Protein AF-A0A9X2GC10-F1 (afdb_monomer_lite)

Foldseek 3Di:
DQALLLLLVLLLLLLLVLLLLLVQLLVLDDPVGNPLSVVLNVLSVVSNVRSVVLNVVRVVVDFLDDPVNVVVSVVLSCVLSVLLCVLVVVLVVVLVVLLVPDDPVCSLVSQVPDPCSLCSLLVSQLVVLVVLVVSCVSRVPVLSPVLSVQSNVLSVVLVVVLVVCCVVCPDPDRDHSSSRSSSSNSSSSSVSSSVSSVVSNVSSD

Structure (mmCIF, N/CA/C/O backbone):
data_AF-A0A9X2GC10-F1
#
_entry.id   AF-A0A9X2GC10-F1
#
loop_
_atom_site.group_PDB
_atom_site.id
_atom_site.type_symbol
_atom_site.label_atom_id
_atom_site.label_alt_id
_atom_site.label_comp_id
_atom_site.label_asym_id
_atom_site.label_entity_id
_atom_site.label_seq_id
_atom_site.pdbx_PDB_ins_code
_atom_site.Cartn_x
_atom_site.Cartn_y
_atom_site.Cartn_z
_atom_site.occupancy
_atom_site.B_iso_or_equiv
_atom_site.auth_seq_id
_atom_site.auth_comp_id
_atom_site.auth_asym_id
_atom_site.auth_atom_id
_atom_site.pdbx_PDB_model_num
ATOM 1 N N . MET A 1 1 ? -21.048 -2.995 16.794 1.00 53.22 1 MET A N 1
ATOM 2 C CA . MET A 1 1 ? -20.671 -1.772 17.535 1.00 53.22 1 MET A CA 1
ATOM 3 C C . MET A 1 1 ? -19.342 -1.378 16.949 1.00 53.22 1 MET A C 1
ATOM 5 O O . MET A 1 1 ? -18.476 -2.235 16.884 1.00 53.22 1 MET A O 1
ATOM 9 N N . GLU A 1 2 ? -19.225 -0.162 16.438 1.00 65.44 2 GLU A N 1
ATOM 10 C CA . GLU A 1 2 ? -18.001 0.305 15.787 1.00 65.44 2 GLU A CA 1
ATOM 11 C C . GLU A 1 2 ? -17.014 0.711 16.896 1.00 65.44 2 GLU A C 1
ATOM 13 O O . GLU A 1 2 ? -17.281 1.657 17.640 1.00 65.44 2 GLU A O 1
ATOM 18 N N . HIS A 1 3 ? -15.938 -0.059 17.097 1.00 82.75 3 HIS A N 1
ATOM 19 C CA . HIS A 1 3 ? -14.959 0.219 18.152 1.00 82.75 3 HIS A CA 1
ATOM 20 C C . HIS A 1 3 ? -13.803 1.065 17.608 1.00 82.75 3 HIS A C 1
ATOM 22 O O . HIS A 1 3 ? -13.231 0.767 16.558 1.00 82.75 3 HIS A O 1
ATOM 28 N N . ALA A 1 4 ? -13.389 2.092 18.356 1.00 85.81 4 ALA A N 1
ATOM 29 C CA . ALA A 1 4 ? -12.252 2.942 17.988 1.00 85.81 4 ALA A CA 1
ATOM 30 C C . ALA A 1 4 ? -10.952 2.133 17.786 1.00 85.81 4 ALA A C 1
ATOM 32 O O . ALA A 1 4 ? -10.150 2.435 16.899 1.00 85.81 4 ALA A O 1
ATOM 33 N N . SER A 1 5 ? -10.766 1.046 18.544 1.00 87.12 5 SER A N 1
ATOM 34 C CA . SER A 1 5 ? -9.648 0.116 18.358 1.00 87.12 5 SER A CA 1
ATOM 35 C C . SER A 1 5 ? -9.632 -0.528 16.970 1.00 87.12 5 SER A C 1
ATOM 37 O O . SER A 1 5 ? -8.559 -0.736 16.410 1.00 87.12 5 SER A O 1
ATOM 39 N N . ASP A 1 6 ? -10.796 -0.821 16.391 1.00 89.38 6 ASP A N 1
ATOM 40 C CA . ASP A 1 6 ? -10.911 -1.538 15.119 1.00 89.38 6 ASP A CA 1
ATOM 41 C C . ASP A 1 6 ? -10.549 -0.614 13.951 1.00 89.38 6 ASP A C 1
ATOM 43 O O . ASP A 1 6 ? -9.787 -0.992 13.059 1.00 89.38 6 ASP A O 1
ATOM 47 N N . HIS A 1 7 ? -10.948 0.657 14.034 1.00 90.06 7 HIS A N 1
ATOM 48 C CA . HIS A 1 7 ? -10.472 1.727 13.152 1.00 90.06 7 HIS A CA 1
ATOM 49 C C . HIS A 1 7 ? -8.956 1.925 13.231 1.00 90.06 7 HIS A C 1
ATOM 51 O O . HIS A 1 7 ? -8.266 2.025 12.212 1.00 90.06 7 HIS A O 1
ATOM 57 N N . ALA A 1 8 ? -8.403 1.932 14.441 1.00 91.12 8 ALA A N 1
ATOM 58 C CA . ALA A 1 8 ? -6.970 2.071 14.647 1.00 91.12 8 ALA A CA 1
ATOM 59 C C . ALA A 1 8 ? -6.176 0.858 14.113 1.00 91.12 8 ALA A C 1
ATOM 61 O O . ALA A 1 8 ? -5.113 1.018 13.498 1.00 91.12 8 ALA A O 1
ATOM 62 N N . LEU A 1 9 ? -6.702 -0.361 14.268 1.00 90.25 9 LEU A N 1
ATOM 63 C CA . LEU A 1 9 ? -6.129 -1.586 13.700 1.00 90.25 9 LEU A CA 1
ATOM 64 C C . LEU A 1 9 ? -6.221 -1.602 12.169 1.00 90.25 9 LEU A C 1
ATOM 66 O O . LEU A 1 9 ? -5.241 -1.938 11.499 1.00 90.25 9 LEU A O 1
ATOM 70 N N . ALA A 1 10 ? -7.342 -1.154 11.604 1.00 90.50 10 ALA A N 1
ATOM 71 C CA . ALA A 1 10 ? -7.517 -0.957 10.168 1.00 90.50 10 ALA A CA 1
ATOM 72 C C . ALA A 1 10 ? -6.482 0.029 9.599 1.00 90.50 10 ALA A C 1
ATOM 74 O O . ALA A 1 10 ? -5.806 -0.272 8.608 1.00 90.50 10 ALA A O 1
ATOM 75 N N . ALA A 1 11 ? -6.297 1.178 10.256 1.00 92.81 11 ALA A N 1
ATOM 76 C CA . ALA A 1 11 ? -5.283 2.164 9.890 1.00 92.81 11 ALA A CA 1
ATOM 77 C C . ALA A 1 11 ? -3.859 1.592 9.987 1.00 92.81 11 ALA A C 1
ATOM 79 O O . ALA A 1 11 ? -3.025 1.836 9.110 1.00 92.81 11 ALA A O 1
ATOM 80 N N . THR A 1 12 ? -3.596 0.768 11.007 1.00 92.75 12 THR A N 1
ATOM 81 C CA . THR A 1 12 ? -2.318 0.062 11.177 1.00 92.75 12 THR A CA 1
ATOM 82 C C . THR A 1 12 ? -2.037 -0.865 9.998 1.00 92.75 12 THR A C 1
ATOM 84 O O . THR A 1 12 ? -0.969 -0.790 9.385 1.00 92.75 12 THR A O 1
ATOM 87 N N . ALA A 1 13 ? -3.007 -1.709 9.637 1.00 90.62 13 ALA A N 1
ATOM 88 C CA . ALA A 1 13 ? -2.891 -2.638 8.519 1.00 90.62 13 ALA A CA 1
ATOM 89 C C . ALA A 1 13 ? -2.676 -1.903 7.185 1.00 90.62 13 ALA A C 1
ATOM 91 O O . ALA A 1 13 ? -1.782 -2.267 6.414 1.00 90.62 13 ALA A O 1
ATOM 92 N N . ALA A 1 14 ? -3.427 -0.823 6.938 1.00 92.44 14 ALA A N 1
ATOM 93 C CA . ALA A 1 14 ? -3.252 0.025 5.760 1.00 92.44 14 ALA A CA 1
ATOM 94 C C . ALA A 1 14 ? -1.849 0.660 5.709 1.00 92.44 14 ALA A C 1
ATOM 96 O O . ALA A 1 14 ? -1.204 0.644 4.658 1.00 92.44 14 ALA A O 1
ATOM 97 N N . GLY A 1 15 ? -1.334 1.147 6.844 1.00 93.00 15 GLY A N 1
ATOM 98 C CA . GLY A 1 15 ? 0.026 1.677 6.962 1.00 93.00 15 GLY A CA 1
ATOM 99 C C . GLY A 1 15 ? 1.107 0.631 6.662 1.00 93.00 15 GLY A C 1
ATOM 100 O O . GLY A 1 15 ? 2.043 0.905 5.910 1.00 93.00 15 GLY A O 1
ATOM 101 N N . LEU A 1 16 ? 0.962 -0.600 7.164 1.00 92.06 16 LEU A N 1
ATOM 102 C CA . LEU A 1 16 ? 1.896 -1.698 6.875 1.00 92.06 16 LEU A CA 1
ATOM 103 C C . LEU A 1 16 ? 1.895 -2.084 5.389 1.00 92.06 16 LEU A C 1
ATOM 105 O O . LEU A 1 16 ? 2.961 -2.258 4.789 1.00 92.06 16 LEU A O 1
ATOM 109 N N . LEU A 1 17 ? 0.713 -2.166 4.772 1.00 90.62 17 LEU A N 1
ATOM 110 C CA . LEU A 1 17 ? 0.575 -2.405 3.333 1.00 90.62 17 LEU A CA 1
ATOM 111 C C . LEU A 1 17 ? 1.203 -1.267 2.517 1.00 90.62 17 LEU A C 1
ATOM 113 O O . LEU A 1 17 ? 1.947 -1.525 1.567 1.00 90.62 17 LEU A O 1
ATOM 117 N N . ALA A 1 18 ? 0.966 -0.012 2.906 1.00 92.44 18 ALA A N 1
ATOM 118 C CA . ALA A 1 18 ? 1.568 1.149 2.259 1.00 92.44 18 ALA A CA 1
ATOM 119 C C . ALA A 1 18 ? 3.099 1.105 2.340 1.00 92.44 18 ALA A C 1
ATOM 121 O O . ALA A 1 18 ? 3.784 1.314 1.337 1.00 92.44 18 ALA A O 1
ATOM 122 N N . ALA A 1 19 ? 3.649 0.775 3.512 1.00 91.75 19 ALA A N 1
ATOM 123 C CA . ALA A 1 19 ? 5.087 0.661 3.719 1.00 91.75 19 ALA A CA 1
ATOM 124 C C . ALA A 1 19 ? 5.694 -0.436 2.833 1.00 91.75 19 ALA A C 1
ATOM 126 O O . ALA A 1 19 ? 6.771 -0.243 2.263 1.00 91.75 19 ALA A O 1
ATOM 127 N N . ALA A 1 20 ? 4.993 -1.560 2.646 1.00 89.06 20 ALA A N 1
ATOM 128 C CA . ALA A 1 20 ? 5.418 -2.614 1.730 1.00 89.06 20 ALA A CA 1
ATOM 129 C C . ALA A 1 20 ? 5.469 -2.125 0.270 1.00 89.06 20 ALA A C 1
ATOM 131 O O . ALA A 1 20 ? 6.460 -2.373 -0.426 1.00 89.06 20 ALA A O 1
ATOM 132 N N . TRP A 1 21 ? 4.456 -1.379 -0.180 1.00 88.75 21 TRP A N 1
ATOM 133 C CA . TRP A 1 21 ? 4.404 -0.804 -1.529 1.00 88.75 21 TRP A CA 1
ATOM 134 C C . TRP A 1 21 ? 5.467 0.264 -1.770 1.00 88.75 21 TRP A C 1
ATOM 136 O O . TRP A 1 21 ? 6.165 0.229 -2.790 1.00 88.75 21 TRP A O 1
ATOM 146 N N . PHE A 1 22 ? 5.664 1.179 -0.823 1.00 90.00 22 PHE A N 1
ATOM 147 C CA . PHE A 1 22 ? 6.726 2.172 -0.916 1.00 90.00 22 PHE A CA 1
ATOM 148 C C . PHE A 1 22 ? 8.108 1.526 -0.843 1.00 90.00 22 PHE A C 1
ATOM 150 O O . PHE A 1 22 ? 8.952 1.809 -1.690 1.00 90.00 22 PHE A O 1
ATOM 157 N N . GLY A 1 23 ? 8.333 0.583 0.075 1.00 86.75 23 GLY A N 1
ATOM 158 C CA . GLY A 1 23 ? 9.589 -0.162 0.175 1.00 86.75 23 GLY A CA 1
ATOM 159 C C . GLY A 1 23 ? 9.914 -0.945 -1.100 1.00 86.75 23 GLY A C 1
ATOM 160 O O . GLY A 1 23 ? 11.067 -0.983 -1.541 1.00 86.75 23 GLY A O 1
ATOM 161 N N . TRP A 1 24 ? 8.899 -1.516 -1.750 1.00 83.75 24 TRP A N 1
ATOM 162 C CA . TRP A 1 24 ? 9.046 -2.101 -3.078 1.00 83.75 24 TRP A CA 1
ATOM 163 C C . TRP A 1 24 ? 9.408 -1.043 -4.131 1.00 83.75 24 TRP A C 1
ATOM 165 O O . TRP A 1 24 ? 10.357 -1.235 -4.894 1.00 83.75 24 TRP A O 1
ATOM 175 N N . THR A 1 25 ? 8.724 0.099 -4.138 1.00 84.38 25 THR A N 1
ATOM 176 C CA . THR A 1 25 ? 8.956 1.208 -5.077 1.00 84.38 25 THR A CA 1
ATOM 177 C C . THR A 1 25 ? 10.363 1.795 -4.956 1.00 84.38 25 THR A C 1
ATOM 179 O O . THR A 1 25 ? 11.004 2.062 -5.975 1.00 84.38 25 THR A O 1
ATOM 182 N N . VAL A 1 26 ? 10.893 1.939 -3.734 1.00 83.62 26 VAL A N 1
ATOM 183 C CA . VAL A 1 26 ? 12.270 2.402 -3.477 1.00 83.62 26 VAL A CA 1
ATOM 184 C C . VAL A 1 26 ? 13.277 1.528 -4.223 1.00 83.62 26 VAL A C 1
ATOM 186 O O . VAL A 1 26 ? 14.166 2.053 -4.889 1.00 83.62 26 VAL A O 1
ATOM 189 N N . ARG A 1 27 ? 13.112 0.197 -4.184 1.00 76.62 27 ARG A N 1
ATOM 190 C CA . ARG A 1 27 ? 14.019 -0.754 -4.858 1.00 76.62 27 ARG A CA 1
ATOM 191 C C . ARG A 1 27 ? 14.005 -0.647 -6.384 1.00 76.62 27 ARG A C 1
ATOM 193 O O . ARG A 1 27 ? 14.957 -1.081 -7.025 1.00 76.62 27 ARG A O 1
ATOM 200 N N . HIS A 1 28 ? 12.939 -0.094 -6.955 1.00 73.75 28 HIS A N 1
ATOM 201 C CA . HIS A 1 28 ? 12.759 0.057 -8.402 1.00 73.75 28 HIS A CA 1
ATOM 202 C C . HIS A 1 28 ? 12.950 1.508 -8.871 1.00 73.75 28 HIS A C 1
ATOM 204 O O . HIS A 1 28 ? 12.818 1.795 -10.059 1.00 73.75 28 HIS A O 1
ATOM 210 N N . SER A 1 29 ? 13.290 2.418 -7.954 1.00 72.56 29 SER A N 1
ATOM 211 C CA . SER A 1 29 ? 13.532 3.832 -8.235 1.00 72.56 29 SER A CA 1
ATOM 212 C C . SER A 1 29 ? 15.014 4.109 -8.494 1.00 72.56 29 SER A C 1
ATOM 214 O O . SER A 1 29 ? 15.898 3.454 -7.946 1.00 72.56 29 SER A O 1
ATOM 216 N N . GLY A 1 30 ? 15.307 5.097 -9.345 1.00 67.25 30 GLY A N 1
ATOM 217 C CA . GLY A 1 30 ? 16.671 5.590 -9.533 1.00 67.25 30 GLY A CA 1
ATOM 218 C C . GLY A 1 30 ? 17.146 6.435 -8.342 1.00 67.25 30 GLY A C 1
ATOM 219 O O . GLY A 1 30 ? 16.321 6.884 -7.546 1.00 67.25 30 GLY A O 1
ATOM 220 N N . PRO A 1 31 ? 18.458 6.716 -8.230 1.00 68.69 31 PRO A N 1
ATOM 221 C CA . PRO A 1 31 ? 19.018 7.487 -7.114 1.00 68.69 31 PRO A CA 1
ATOM 222 C C . PRO A 1 31 ? 18.355 8.862 -6.935 1.00 68.69 31 PRO A C 1
ATOM 224 O O . PRO A 1 31 ? 18.147 9.290 -5.806 1.00 68.69 31 PRO A O 1
ATOM 227 N N . TRP A 1 32 ? 17.932 9.494 -8.031 1.00 59.44 32 TRP A N 1
ATOM 228 C CA . TRP A 1 32 ? 17.289 10.813 -8.038 1.00 59.44 32 TRP A CA 1
ATOM 229 C C . TRP A 1 32 ? 15.766 10.780 -7.854 1.00 59.44 32 TRP A C 1
ATOM 231 O O . TRP A 1 32 ? 15.171 11.789 -7.503 1.00 59.44 32 TRP A O 1
ATOM 241 N N . THR A 1 33 ? 15.119 9.628 -8.059 1.00 74.25 33 THR A N 1
ATOM 242 C CA . THR A 1 33 ? 13.657 9.478 -7.917 1.00 74.25 33 THR A CA 1
ATOM 243 C C . THR A 1 33 ? 13.265 8.730 -6.644 1.00 74.25 33 THR A C 1
ATOM 245 O O . THR A 1 33 ? 12.083 8.518 -6.397 1.00 74.25 33 THR A O 1
ATOM 248 N N . ARG A 1 34 ? 14.243 8.316 -5.824 1.00 81.44 34 ARG A N 1
ATOM 249 C CA . ARG A 1 34 ? 14.010 7.537 -4.598 1.00 81.44 34 ARG A CA 1
ATOM 250 C C . ARG A 1 34 ? 13.461 8.359 -3.432 1.00 81.44 34 ARG A C 1
ATOM 252 O O . ARG A 1 34 ? 12.964 7.770 -2.482 1.00 81.44 34 ARG A O 1
ATOM 259 N N . VAL A 1 35 ? 13.568 9.689 -3.478 1.00 86.12 35 VAL A N 1
ATOM 260 C CA . VAL A 1 35 ? 13.180 10.567 -2.359 1.00 86.12 35 VAL A CA 1
ATOM 261 C C . VAL A 1 35 ? 11.700 10.400 -2.027 1.00 86.12 35 VAL A C 1
ATOM 263 O O . VAL A 1 35 ? 11.361 10.119 -0.882 1.00 86.12 35 VAL A O 1
ATOM 266 N N . LEU A 1 36 ? 10.836 10.479 -3.041 1.00 87.44 36 LEU A N 1
ATOM 267 C CA . LEU A 1 36 ? 9.390 10.354 -2.873 1.00 87.44 36 LEU A CA 1
ATOM 268 C C . LEU A 1 36 ? 8.966 9.005 -2.253 1.00 87.44 36 LEU A C 1
ATOM 270 O O . LEU A 1 36 ? 8.268 9.026 -1.243 1.00 87.44 36 LEU A O 1
ATOM 274 N N . PRO A 1 37 ? 9.390 7.831 -2.765 1.00 88.81 37 PRO A N 1
ATOM 275 C CA . PRO A 1 37 ? 9.009 6.564 -2.150 1.00 88.81 37 PRO A CA 1
ATOM 276 C C . PRO A 1 37 ? 9.666 6.324 -0.784 1.00 88.81 37 PRO A C 1
ATOM 278 O O . PRO A 1 37 ? 9.076 5.634 0.038 1.00 88.81 37 PRO A O 1
ATOM 281 N N . VAL A 1 38 ? 10.841 6.897 -0.492 1.00 90.69 38 VAL A N 1
ATOM 282 C CA . VAL A 1 38 ? 11.418 6.840 0.866 1.00 90.69 38 VAL A CA 1
ATOM 283 C C . VAL A 1 38 ? 10.573 7.655 1.846 1.00 90.69 38 VAL A C 1
ATOM 285 O O . VAL A 1 38 ? 10.234 7.150 2.914 1.00 90.69 38 VAL A O 1
ATOM 288 N N . ALA A 1 39 ? 10.188 8.878 1.473 1.00 92.56 39 ALA A N 1
ATOM 289 C CA . ALA A 1 39 ? 9.300 9.707 2.283 1.00 92.56 39 ALA A CA 1
ATOM 290 C C . ALA A 1 39 ? 7.936 9.028 2.489 1.00 92.56 39 ALA A C 1
ATOM 292 O O . ALA A 1 39 ? 7.436 8.984 3.609 1.00 92.56 39 ALA A O 1
ATOM 293 N N . GLY A 1 40 ? 7.383 8.415 1.439 1.00 92.94 40 GLY A N 1
ATOM 294 C CA . GLY A 1 40 ? 6.160 7.617 1.527 1.00 92.94 40 GLY A CA 1
ATOM 295 C C . GLY A 1 40 ? 6.290 6.422 2.476 1.00 92.94 40 GLY A C 1
ATOM 296 O O . GLY A 1 40 ? 5.402 6.197 3.293 1.00 92.94 40 GLY A O 1
ATOM 297 N N . ALA A 1 41 ? 7.409 5.689 2.437 1.00 93.56 41 ALA A N 1
ATOM 298 C CA . ALA A 1 41 ? 7.663 4.587 3.369 1.00 93.56 41 ALA A CA 1
ATOM 299 C C . ALA A 1 41 ? 7.738 5.069 4.826 1.00 93.56 41 ALA A C 1
ATOM 301 O O . ALA A 1 41 ? 7.194 4.413 5.713 1.00 93.56 41 ALA A O 1
ATOM 302 N N . ALA A 1 42 ? 8.373 6.220 5.070 1.00 95.50 42 ALA A N 1
ATOM 303 C CA . ALA A 1 42 ? 8.432 6.828 6.397 1.00 95.50 42 ALA A CA 1
ATOM 304 C C . ALA A 1 42 ? 7.041 7.270 6.883 1.00 95.50 42 ALA A C 1
ATOM 306 O O . ALA A 1 42 ? 6.667 6.958 8.011 1.00 95.50 42 ALA A O 1
ATOM 307 N N . ALA A 1 43 ? 6.249 7.921 6.025 1.00 95.69 43 ALA A N 1
ATOM 308 C CA . ALA A 1 43 ? 4.874 8.314 6.338 1.00 95.69 43 ALA A CA 1
ATOM 309 C C . ALA A 1 43 ? 3.981 7.098 6.633 1.00 95.69 43 ALA A C 1
ATOM 311 O O . ALA A 1 43 ? 3.217 7.106 7.593 1.00 95.69 43 ALA A O 1
ATOM 312 N N . ALA A 1 44 ? 4.120 6.025 5.854 1.00 95.31 44 ALA A N 1
ATOM 313 C CA . ALA A 1 44 ? 3.400 4.775 6.065 1.00 95.31 44 ALA A CA 1
ATOM 314 C C . ALA A 1 44 ? 3.782 4.088 7.390 1.00 95.31 44 ALA A C 1
ATOM 316 O O . ALA A 1 44 ? 2.909 3.599 8.103 1.00 95.31 44 ALA A O 1
ATOM 317 N N . ALA A 1 45 ? 5.070 4.089 7.749 1.00 95.44 45 ALA A N 1
ATOM 318 C CA . ALA A 1 45 ? 5.538 3.571 9.034 1.00 95.44 45 ALA A CA 1
ATOM 319 C C . ALA A 1 45 ? 5.036 4.414 10.216 1.00 95.44 45 ALA A C 1
ATOM 321 O O . ALA A 1 45 ? 4.610 3.859 11.230 1.00 95.44 45 ALA A O 1
ATOM 322 N N . ALA A 1 46 ? 5.041 5.743 10.081 1.00 96.31 46 ALA A N 1
ATOM 323 C CA . ALA A 1 46 ? 4.471 6.646 11.075 1.00 96.31 46 ALA A CA 1
ATOM 324 C C . ALA A 1 46 ? 2.968 6.396 11.258 1.00 96.31 46 ALA A C 1
ATOM 326 O O . ALA A 1 46 ? 2.514 6.270 12.390 1.00 96.31 46 ALA A O 1
ATOM 327 N N . LEU A 1 47 ? 2.219 6.235 10.163 1.00 97.00 47 LEU A N 1
ATOM 328 C CA . LEU A 1 47 ? 0.795 5.903 10.194 1.00 97.00 47 LEU A CA 1
ATOM 329 C C . LEU A 1 47 ? 0.531 4.558 10.879 1.00 97.00 47 LEU A C 1
ATOM 331 O O . LEU A 1 47 ? -0.328 4.480 11.750 1.00 97.00 47 LEU A O 1
ATOM 335 N N . ALA A 1 48 ? 1.300 3.519 10.537 1.00 94.25 48 ALA A N 1
ATOM 336 C CA . ALA A 1 48 ? 1.183 2.214 11.182 1.00 94.25 48 ALA A CA 1
ATOM 337 C C . ALA A 1 48 ? 1.462 2.294 12.691 1.00 94.25 48 ALA A C 1
ATOM 339 O O . ALA A 1 48 ? 0.769 1.677 13.492 1.00 94.25 48 ALA A O 1
ATOM 340 N N . THR A 1 49 ? 2.456 3.092 13.084 1.00 95.12 49 THR A N 1
ATOM 341 C CA . THR A 1 49 ? 2.816 3.292 14.492 1.00 95.12 49 THR A CA 1
ATOM 342 C C . THR A 1 49 ? 1.735 4.079 15.233 1.00 95.12 49 THR A C 1
ATOM 344 O O . THR A 1 49 ? 1.354 3.699 16.335 1.00 95.12 49 THR A O 1
ATOM 347 N N . ALA A 1 50 ? 1.206 5.145 14.627 1.00 94.88 50 ALA A N 1
ATOM 348 C CA . ALA A 1 50 ? 0.116 5.940 15.186 1.00 94.88 50 ALA A CA 1
ATOM 349 C C . ALA A 1 50 ? -1.159 5.105 15.363 1.00 94.88 50 ALA A C 1
ATOM 351 O O . ALA A 1 50 ? -1.750 5.136 16.438 1.00 94.88 50 ALA A O 1
ATOM 352 N N . GLY A 1 51 ? -1.528 4.305 14.356 1.00 92.75 51 GLY A N 1
ATOM 353 C CA . GLY A 1 51 ? -2.636 3.355 14.448 1.00 92.75 51 GLY A CA 1
ATOM 354 C C . GLY A 1 51 ? -2.427 2.329 15.560 1.00 92.75 51 GLY A C 1
ATOM 355 O O . GLY A 1 51 ? -3.320 2.125 16.373 1.00 92.75 51 GLY A O 1
ATOM 356 N N . ALA A 1 52 ? -1.233 1.741 15.677 1.00 90.81 52 ALA A N 1
ATOM 357 C CA . ALA A 1 52 ? -0.961 0.758 16.723 1.00 90.81 52 ALA A CA 1
ATOM 358 C C . ALA A 1 52 ? -1.056 1.378 18.127 1.00 90.81 52 ALA A C 1
ATOM 360 O O . ALA A 1 52 ? -1.636 0.786 19.034 1.00 90.81 52 ALA A O 1
ATOM 361 N N . LEU A 1 53 ? -0.524 2.591 18.306 1.00 93.38 53 LEU A N 1
ATOM 362 C CA . LEU A 1 53 ? -0.622 3.324 19.568 1.00 93.38 53 LEU A CA 1
ATOM 363 C C . LEU A 1 53 ? -2.070 3.707 19.900 1.00 93.38 53 LEU A C 1
ATOM 365 O O . LEU A 1 53 ? -2.471 3.576 21.055 1.00 93.38 53 LEU A O 1
ATOM 369 N N . ALA A 1 54 ? -2.849 4.154 18.913 1.00 91.19 54 ALA A N 1
ATOM 370 C CA . ALA A 1 54 ? -4.269 4.452 19.087 1.00 91.19 54 ALA A CA 1
ATOM 371 C C . ALA A 1 54 ? -5.061 3.189 19.464 1.00 91.19 54 ALA A C 1
ATOM 373 O O . ALA A 1 54 ? -5.833 3.221 20.416 1.00 91.19 54 ALA A O 1
ATOM 374 N N . ALA A 1 55 ? -4.783 2.052 18.820 1.00 88.94 55 ALA A N 1
ATOM 375 C CA . ALA A 1 55 ? -5.424 0.775 19.128 1.00 88.94 55 ALA A CA 1
ATOM 376 C C . ALA A 1 55 ? -5.137 0.319 20.566 1.00 88.94 55 ALA A C 1
ATOM 378 O O . ALA A 1 55 ? -6.046 -0.118 21.262 1.00 88.94 55 ALA A O 1
ATOM 379 N N . VAL A 1 56 ? -3.891 0.461 21.035 1.00 88.88 56 VAL A N 1
ATOM 380 C CA . VAL A 1 56 ? -3.522 0.142 22.426 1.00 88.88 56 VAL A CA 1
ATOM 381 C C . VAL A 1 56 ? -4.238 1.058 23.419 1.00 88.88 56 VAL A C 1
ATOM 383 O O . VAL A 1 56 ? -4.660 0.597 24.476 1.00 88.88 56 VAL A O 1
ATOM 386 N N . ARG A 1 57 ? -4.390 2.348 23.098 1.00 88.56 57 ARG A N 1
ATOM 387 C CA . ARG A 1 57 ? -5.094 3.308 23.964 1.00 88.56 57 ARG A CA 1
ATOM 388 C C . ARG A 1 57 ? -6.594 3.043 24.034 1.00 88.56 57 ARG A C 1
ATOM 390 O O . ARG A 1 57 ? -7.152 3.123 25.118 1.00 88.56 57 ARG A O 1
ATOM 397 N N . ALA A 1 58 ? -7.208 2.700 22.906 1.00 86.69 58 ALA A N 1
ATOM 398 C CA . ALA A 1 58 ? -8.632 2.395 22.794 1.00 86.69 58 ALA A CA 1
ATOM 399 C C . ALA A 1 58 ? -8.969 0.935 23.152 1.00 86.69 58 ALA A C 1
ATOM 401 O O . ALA A 1 58 ? -10.105 0.501 22.998 1.00 86.69 58 ALA A O 1
ATOM 402 N N . TRP A 1 59 ? -7.999 0.143 23.624 1.00 83.81 59 TRP A N 1
ATOM 403 C CA . TRP A 1 59 ? -8.198 -1.291 23.861 1.00 83.81 59 TRP A CA 1
ATOM 404 C C . TRP A 1 59 ? -9.260 -1.585 24.931 1.00 83.81 59 TRP A C 1
ATOM 406 O O . TRP A 1 59 ? -9.915 -2.626 24.897 1.00 83.81 59 TRP A O 1
ATOM 416 N N . SER A 1 60 ? -9.445 -0.665 25.884 1.00 82.38 60 SER A N 1
ATOM 417 C CA . SER A 1 60 ? -10.493 -0.752 26.907 1.00 82.38 60 SER A CA 1
ATOM 418 C C . SER A 1 60 ? -11.910 -0.665 26.344 1.00 82.38 60 SER A C 1
ATOM 420 O O . SER A 1 60 ? -12.839 -1.127 27.001 1.00 82.38 60 SER A O 1
ATOM 422 N N . ASP A 1 61 ? -12.076 -0.111 25.143 1.00 78.56 61 ASP A N 1
ATOM 423 C CA . ASP A 1 61 ? -13.382 0.167 24.535 1.00 78.56 61 ASP A CA 1
ATOM 424 C C . ASP A 1 61 ? -13.988 -1.084 23.867 1.00 78.56 61 ASP A C 1
ATOM 426 O O . ASP A 1 61 ? -15.087 -1.043 23.308 1.00 78.56 61 ASP A O 1
ATOM 430 N N . GLY A 1 62 ? -13.280 -2.215 23.961 1.00 75.50 62 GLY A N 1
ATOM 431 C CA . GLY A 1 62 ? -13.611 -3.471 23.301 1.00 75.50 62 GLY A CA 1
ATOM 432 C C . GLY A 1 62 ? -13.120 -3.498 21.857 1.00 75.50 62 GLY A C 1
ATOM 433 O O . GLY A 1 62 ? -12.851 -2.466 21.262 1.00 75.50 62 GLY A O 1
ATOM 434 N N . THR A 1 63 ? -12.977 -4.699 21.305 1.00 77.19 63 THR A N 1
ATOM 435 C CA . THR A 1 63 ? -12.567 -4.932 19.915 1.00 77.19 63 THR A CA 1
ATOM 436 C C . THR A 1 63 ? -13.225 -6.211 19.416 1.00 77.19 63 THR A C 1
ATOM 438 O O . THR A 1 63 ? -13.387 -7.164 20.187 1.00 77.19 63 THR A O 1
ATOM 441 N N . VAL A 1 64 ? -13.567 -6.277 18.127 1.00 76.25 64 VAL A N 1
ATOM 442 C CA . VAL A 1 64 ? -13.958 -7.557 17.502 1.00 76.25 64 VAL A CA 1
ATOM 443 C C . VAL A 1 64 ? -12.764 -8.501 17.291 1.00 76.25 64 VAL A C 1
ATOM 445 O O . VAL A 1 64 ? -12.928 -9.671 16.934 1.00 76.25 64 VAL A O 1
ATOM 448 N N . VAL A 1 65 ? -11.540 -8.024 17.531 1.00 72.38 65 VAL A N 1
ATOM 449 C CA . VAL A 1 65 ? -10.307 -8.740 17.219 1.00 72.38 65 VAL A CA 1
ATOM 450 C C . VAL A 1 65 ? -9.943 -9.746 18.305 1.00 72.38 65 VAL A C 1
ATOM 452 O O . VAL A 1 65 ? -9.536 -9.413 19.415 1.00 72.38 65 VAL A O 1
ATOM 455 N N . THR A 1 66 ? -9.996 -11.025 17.938 1.00 78.06 66 THR A N 1
ATOM 456 C CA . THR A 1 66 ? -9.409 -12.117 18.724 1.00 78.06 66 THR A CA 1
ATOM 457 C C . THR A 1 66 ? -7.968 -12.397 18.282 1.00 78.06 66 THR A C 1
ATOM 459 O O . THR A 1 66 ? -7.554 -12.033 17.179 1.00 78.06 66 THR A O 1
ATOM 462 N N . GLY A 1 67 ? -7.185 -13.114 19.099 1.00 71.12 67 GLY A N 1
ATOM 463 C CA . GLY A 1 67 ? -5.826 -13.532 18.713 1.00 71.12 67 GLY A CA 1
ATOM 464 C C . GLY A 1 67 ? -5.774 -14.320 17.391 1.00 71.12 67 GLY A C 1
ATOM 465 O O . GLY A 1 67 ? -4.804 -14.206 16.642 1.00 71.12 67 GLY A O 1
ATOM 466 N N . GLY A 1 68 ? -6.845 -15.052 17.056 1.00 73.19 68 GLY A N 1
ATOM 467 C CA . GLY A 1 68 ? -6.988 -15.731 15.764 1.00 73.19 68 GLY A CA 1
ATOM 468 C C . GLY A 1 68 ? -7.107 -14.761 14.584 1.00 73.19 68 GLY A C 1
ATOM 469 O O . GLY A 1 68 ? -6.471 -14.972 13.554 1.00 73.19 68 GLY A O 1
ATOM 470 N N . VAL A 1 69 ? -7.845 -13.661 14.752 1.00 75.19 69 VAL A N 1
ATOM 471 C CA . VAL A 1 69 ? -7.999 -12.609 13.732 1.00 75.19 69 VAL A CA 1
ATOM 472 C C . VAL A 1 69 ? -6.657 -11.922 13.449 1.00 75.19 69 VAL A C 1
ATOM 474 O O . VAL A 1 69 ? -6.263 -11.784 12.290 1.00 75.19 69 VAL A O 1
ATOM 477 N N . VAL A 1 70 ? -5.884 -11.590 14.491 1.00 74.06 70 VAL A N 1
ATOM 478 C CA . VAL A 1 70 ? -4.528 -11.021 14.337 1.00 74.06 70 VAL A CA 1
ATOM 479 C C . VAL A 1 70 ? -3.602 -11.972 13.573 1.00 74.06 70 VAL A C 1
ATOM 481 O O . VAL A 1 70 ? -2.863 -11.539 12.686 1.00 74.06 70 VAL A O 1
ATOM 484 N N . ALA A 1 71 ? -3.651 -13.273 13.880 1.00 73.06 71 ALA A N 1
ATOM 485 C CA . ALA A 1 71 ? -2.833 -14.277 13.204 1.00 73.06 71 ALA A CA 1
ATOM 486 C C . ALA A 1 71 ? -3.171 -14.393 11.707 1.00 73.06 71 ALA A C 1
ATOM 488 O O . ALA A 1 71 ? -2.259 -14.474 10.881 1.00 73.06 71 ALA A O 1
ATOM 489 N N . ILE A 1 72 ? -4.459 -14.338 11.345 1.00 74.31 72 ILE A N 1
ATOM 490 C CA . ILE A 1 72 ? -4.909 -14.340 9.945 1.00 74.31 72 ILE A CA 1
ATOM 491 C C . ILE A 1 72 ? -4.369 -13.111 9.206 1.00 74.31 72 ILE A C 1
ATOM 493 O O . ILE A 1 72 ? -3.849 -13.253 8.098 1.00 74.31 72 ILE A O 1
ATOM 497 N N . TYR A 1 73 ? -4.404 -11.922 9.815 1.00 73.38 73 TYR A N 1
ATOM 498 C CA . TYR A 1 73 ? -3.843 -10.719 9.192 1.00 73.38 73 TYR A CA 1
ATOM 499 C C . TYR A 1 73 ? -2.336 -10.774 9.021 1.00 73.38 73 TYR A C 1
ATOM 501 O O . TYR A 1 73 ? -1.828 -10.443 7.949 1.00 73.38 73 TYR A O 1
ATOM 509 N N . ALA A 1 74 ? -1.616 -11.213 10.051 1.00 75.25 74 ALA A N 1
ATOM 510 C CA . ALA A 1 74 ? -0.176 -11.390 9.964 1.00 75.25 74 ALA A CA 1
ATOM 511 C C . ALA A 1 74 ? 0.176 -12.372 8.834 1.00 75.25 74 ALA A C 1
ATOM 513 O O . ALA A 1 74 ? 1.042 -12.078 8.008 1.00 75.25 74 ALA A O 1
ATOM 514 N N . ALA A 1 75 ? -0.547 -13.492 8.733 1.00 73.81 75 ALA A N 1
ATOM 515 C CA . ALA A 1 75 ? -0.381 -14.454 7.651 1.00 73.81 75 ALA A CA 1
ATOM 516 C C . ALA A 1 75 ? -0.697 -13.837 6.278 1.00 73.81 75 ALA A C 1
ATOM 518 O O . ALA A 1 75 ? 0.108 -13.966 5.355 1.00 73.81 75 ALA A O 1
ATOM 519 N N . ALA A 1 76 ? -1.811 -13.114 6.136 1.00 72.25 76 ALA A N 1
ATOM 520 C CA . ALA A 1 76 ? -2.201 -12.460 4.888 1.00 72.25 76 ALA A CA 1
ATOM 521 C C . ALA A 1 76 ? -1.170 -11.412 4.431 1.00 72.25 76 ALA A C 1
ATOM 523 O O . ALA A 1 76 ? -0.820 -11.370 3.248 1.00 72.25 76 ALA A O 1
ATOM 524 N N . LEU A 1 77 ? -0.634 -10.611 5.359 1.00 75.94 77 LEU A N 1
ATOM 525 C CA . LEU A 1 77 ? 0.431 -9.637 5.102 1.00 75.94 77 LEU A CA 1
ATOM 526 C C . LEU A 1 77 ? 1.734 -10.317 4.674 1.00 75.94 77 LEU A C 1
ATOM 528 O O . LEU A 1 77 ? 2.364 -9.892 3.702 1.00 75.94 77 LEU A O 1
ATOM 532 N N . LEU A 1 78 ? 2.133 -11.390 5.364 1.00 77.31 78 LEU A N 1
ATOM 533 C CA . LEU A 1 78 ? 3.333 -12.159 5.031 1.00 77.31 78 LEU A CA 1
ATOM 534 C C . LEU A 1 78 ? 3.215 -12.825 3.659 1.00 77.31 78 LEU A C 1
ATOM 536 O O . LEU A 1 78 ? 4.142 -12.727 2.852 1.00 77.31 78 LEU A O 1
ATOM 540 N N . VAL A 1 79 ? 2.071 -13.450 3.367 1.00 75.00 79 VAL A N 1
ATOM 541 C CA . VAL A 1 79 ? 1.784 -14.060 2.062 1.00 75.00 79 VAL A CA 1
ATOM 542 C C . VAL A 1 79 ? 1.798 -12.996 0.971 1.00 75.00 79 VAL A C 1
ATOM 544 O O . VAL A 1 79 ? 2.424 -13.208 -0.065 1.00 75.00 79 VAL A O 1
ATOM 547 N N . HIS A 1 80 ? 1.194 -11.831 1.207 1.00 74.31 80 HIS A N 1
ATOM 548 C CA . HIS A 1 80 ? 1.197 -10.733 0.243 1.00 74.31 80 HIS A CA 1
ATOM 549 C C . HIS A 1 80 ? 2.611 -10.227 -0.040 1.00 74.31 80 HIS A C 1
ATOM 551 O O . HIS A 1 80 ? 3.054 -10.217 -1.186 1.00 74.31 80 HIS A O 1
ATOM 557 N N . ALA A 1 81 ? 3.365 -9.869 1.002 1.00 70.81 81 ALA A N 1
ATOM 558 C CA . ALA A 1 81 ? 4.738 -9.399 0.863 1.00 70.81 81 ALA A CA 1
ATOM 559 C C . ALA A 1 81 ? 5.639 -10.455 0.196 1.00 70.81 81 ALA A C 1
ATOM 561 O O . ALA A 1 81 ? 6.482 -10.118 -0.644 1.00 70.81 81 ALA A O 1
ATOM 562 N N . GLY A 1 82 ? 5.444 -11.729 0.544 1.00 74.94 82 GLY A N 1
ATOM 563 C CA . GLY A 1 82 ? 6.126 -12.877 -0.043 1.00 74.94 82 GLY A CA 1
ATOM 564 C C . GLY A 1 82 ? 5.821 -13.037 -1.529 1.00 74.94 82 GLY A C 1
ATOM 565 O O . GLY A 1 82 ? 6.750 -13.099 -2.334 1.00 74.94 82 GLY A O 1
ATOM 566 N N . LEU A 1 83 ? 4.543 -13.024 -1.911 1.00 74.31 83 LEU A N 1
ATOM 567 C CA . LEU A 1 83 ? 4.101 -13.139 -3.299 1.00 74.31 83 LEU A CA 1
ATOM 568 C C . LEU A 1 83 ? 4.615 -11.964 -4.138 1.00 74.31 83 LEU A C 1
ATOM 570 O O . LEU A 1 83 ? 5.200 -12.175 -5.200 1.00 74.31 83 LEU A O 1
ATOM 574 N N . THR A 1 84 ? 4.507 -10.734 -3.629 1.00 71.94 84 THR A N 1
ATOM 575 C CA . THR A 1 84 ? 5.036 -9.530 -4.285 1.00 71.94 84 THR A CA 1
ATOM 576 C C . THR A 1 84 ? 6.536 -9.651 -4.537 1.00 71.94 84 THR A C 1
ATOM 578 O O . THR A 1 84 ? 7.006 -9.411 -5.655 1.00 71.94 84 THR A O 1
ATOM 581 N N . ARG A 1 85 ? 7.317 -10.081 -3.536 1.00 72.06 85 ARG A N 1
ATOM 582 C CA . ARG A 1 85 ? 8.765 -10.312 -3.683 1.00 72.06 85 ARG A CA 1
ATOM 583 C C . ARG A 1 85 ? 9.080 -11.459 -4.641 1.00 72.06 85 ARG A C 1
ATOM 585 O O . ARG A 1 85 ? 9.994 -11.320 -5.450 1.00 72.06 85 ARG A O 1
ATOM 592 N N . LEU A 1 86 ? 8.332 -12.559 -4.592 1.00 77.44 86 LEU A N 1
ATOM 593 C CA . LEU A 1 86 ? 8.534 -13.713 -5.467 1.00 77.44 86 LEU A CA 1
ATOM 594 C C . LEU A 1 86 ? 8.270 -13.343 -6.928 1.00 77.44 86 LEU A C 1
ATOM 596 O O . LEU A 1 86 ? 9.143 -13.521 -7.777 1.00 77.44 86 LEU A O 1
ATOM 600 N N . CYS A 1 87 ? 7.104 -12.769 -7.228 1.00 73.06 87 CYS A N 1
ATOM 601 C CA . CYS A 1 87 ? 6.727 -12.379 -8.584 1.00 73.06 87 CYS A CA 1
ATOM 602 C C . CYS A 1 87 ? 7.715 -11.362 -9.171 1.00 73.06 87 CYS A C 1
ATOM 604 O O . CYS A 1 87 ? 8.140 -11.489 -10.321 1.00 73.06 87 CYS A O 1
ATOM 606 N N . THR A 1 88 ? 8.144 -10.384 -8.370 1.00 67.44 88 THR A N 1
ATOM 607 C CA . THR A 1 88 ? 9.103 -9.357 -8.806 1.00 67.44 88 THR A CA 1
ATOM 608 C C . THR A 1 88 ? 10.523 -9.908 -8.950 1.00 67.44 88 THR A C 1
ATOM 610 O O . THR A 1 88 ? 11.207 -9.586 -9.922 1.00 67.44 88 THR A O 1
ATOM 613 N N . GLY A 1 89 ? 10.954 -10.814 -8.070 1.00 66.06 89 GLY A N 1
ATOM 614 C CA . GLY A 1 89 ? 12.225 -11.532 -8.190 1.00 66.06 89 GLY A CA 1
ATOM 615 C C . GLY A 1 89 ? 12.285 -12.420 -9.435 1.00 66.06 89 GLY A C 1
ATOM 616 O O . GLY A 1 89 ? 13.273 -12.395 -10.176 1.00 66.06 89 GLY A O 1
ATOM 617 N N . LEU A 1 90 ? 11.204 -13.148 -9.731 1.00 70.00 90 LEU A N 1
ATOM 618 C CA . LEU A 1 90 ? 11.078 -13.955 -10.944 1.00 70.00 90 LEU A CA 1
ATOM 619 C C . LEU A 1 90 ? 11.130 -13.081 -12.201 1.00 70.00 90 LEU A C 1
ATOM 621 O O . LEU A 1 90 ? 11.859 -13.413 -13.140 1.00 70.00 90 LEU A O 1
ATOM 625 N N . LEU A 1 91 ? 10.442 -11.938 -12.199 1.00 68.00 91 LEU A N 1
ATOM 626 C CA . LEU A 1 91 ? 10.511 -10.948 -13.274 1.00 68.00 91 LEU A CA 1
ATOM 627 C C . LEU A 1 91 ? 11.924 -10.417 -13.494 1.00 68.00 91 LEU A C 1
ATOM 629 O O . LEU A 1 91 ? 12.431 -10.478 -14.616 1.00 68.00 91 LEU A O 1
ATOM 633 N N . ALA A 1 92 ? 12.584 -9.964 -12.429 1.00 65.19 92 ALA A N 1
ATOM 634 C CA . ALA A 1 92 ? 13.954 -9.474 -12.491 1.00 65.19 92 ALA A CA 1
ATOM 635 C C . ALA A 1 92 ? 14.913 -10.560 -13.004 1.00 65.19 92 ALA A C 1
ATOM 637 O O . ALA A 1 92 ? 15.771 -10.281 -13.839 1.00 65.19 92 ALA A O 1
ATOM 638 N N . SER A 1 93 ? 14.743 -11.819 -12.582 1.00 65.81 93 SER A N 1
ATOM 639 C CA . SER A 1 93 ? 15.565 -12.935 -13.070 1.00 65.81 93 SER A CA 1
ATOM 640 C C . SER A 1 93 ? 15.348 -13.229 -14.559 1.00 65.81 93 SER A C 1
ATOM 642 O O . SER A 1 93 ? 16.310 -13.464 -15.288 1.00 65.81 93 SER A O 1
ATOM 644 N N . ARG A 1 94 ? 14.094 -13.208 -15.037 1.00 68.56 94 ARG A N 1
ATOM 645 C CA . ARG A 1 94 ? 13.754 -13.406 -16.455 1.00 68.56 94 ARG A CA 1
ATOM 646 C C . ARG A 1 94 ? 14.241 -12.243 -17.310 1.00 68.56 94 ARG A C 1
ATOM 648 O O . ARG A 1 94 ? 14.606 -12.460 -18.461 1.00 68.56 94 ARG A O 1
ATOM 655 N N . TYR A 1 95 ? 14.242 -11.030 -16.763 1.00 65.25 95 TYR A N 1
ATOM 656 C CA . TYR A 1 95 ? 14.794 -9.852 -17.418 1.00 65.25 95 TYR A CA 1
ATOM 657 C C . TYR A 1 95 ? 16.318 -9.954 -17.535 1.00 65.25 95 TYR A C 1
ATOM 659 O O . TYR A 1 95 ? 16.841 -9.888 -18.641 1.00 65.25 95 TYR A O 1
ATOM 667 N N . ARG A 1 96 ? 17.023 -10.231 -16.427 1.00 66.50 96 ARG A N 1
ATOM 668 C CA . ARG A 1 96 ? 18.485 -10.416 -16.417 1.00 66.50 96 ARG A CA 1
ATOM 669 C C . ARG A 1 96 ? 18.940 -11.512 -17.378 1.00 66.50 96 ARG A C 1
ATOM 671 O O . ARG A 1 96 ? 19.859 -11.280 -18.151 1.00 66.50 96 ARG A O 1
ATOM 678 N N . ARG A 1 97 ? 18.266 -12.669 -17.381 1.00 68.81 97 ARG A N 1
ATOM 679 C CA . ARG A 1 97 ? 18.569 -13.768 -18.315 1.00 68.81 97 ARG A CA 1
ATOM 680 C C . ARG A 1 97 ? 18.363 -13.372 -19.775 1.00 68.81 97 ARG A C 1
ATOM 682 O O . ARG A 1 97 ? 19.202 -13.686 -20.605 1.00 68.81 97 ARG A O 1
ATOM 689 N N . ALA A 1 98 ? 17.278 -12.662 -20.082 1.00 67.50 98 ALA A N 1
ATOM 690 C CA . ALA A 1 98 ? 17.009 -12.213 -21.445 1.00 67.50 98 ALA A CA 1
ATOM 691 C C . ALA A 1 98 ? 18.045 -11.183 -21.929 1.00 67.50 98 ALA A C 1
ATOM 693 O O . ALA A 1 98 ? 18.492 -11.269 -23.064 1.00 67.50 98 ALA A O 1
ATOM 694 N N . VAL A 1 99 ? 18.460 -10.250 -21.065 1.00 65.94 99 VAL A N 1
ATOM 695 C CA . VAL A 1 99 ? 19.513 -9.268 -21.381 1.00 65.94 99 VAL A CA 1
ATOM 696 C C . VAL A 1 99 ? 20.879 -9.939 -21.546 1.00 65.94 99 VAL A C 1
ATOM 698 O O . VAL A 1 99 ? 21.622 -9.571 -22.448 1.00 65.94 99 VAL A O 1
ATOM 701 N N . ALA A 1 100 ? 21.204 -10.929 -20.709 1.00 70.69 100 ALA A N 1
ATOM 702 C CA . ALA A 1 100 ? 22.458 -11.677 -20.803 1.00 70.69 100 ALA A CA 1
ATOM 703 C C . ALA A 1 100 ? 22.545 -12.540 -22.075 1.00 70.69 100 ALA A C 1
ATOM 705 O O . ALA A 1 100 ? 23.630 -12.716 -22.614 1.00 70.69 100 ALA A O 1
ATOM 706 N N . ALA A 1 101 ? 21.413 -13.054 -22.565 1.00 70.06 101 ALA A N 1
ATOM 707 C CA . ALA A 1 101 ? 21.342 -13.855 -23.788 1.00 70.06 101 ALA A CA 1
ATOM 708 C C . ALA A 1 101 ? 21.304 -13.019 -25.084 1.00 70.06 101 ALA A C 1
ATOM 710 O O . ALA A 1 101 ? 21.378 -13.575 -26.178 1.00 70.06 101 ALA A O 1
ATOM 711 N N . ALA A 1 102 ? 21.152 -11.697 -24.986 1.00 66.69 102 ALA A N 1
ATOM 712 C CA . ALA A 1 102 ? 21.054 -10.814 -26.140 1.00 66.69 102 ALA A CA 1
ATOM 713 C C . ALA A 1 102 ? 22.434 -10.341 -26.613 1.00 66.69 102 ALA A C 1
ATOM 715 O O . ALA A 1 102 ? 23.229 -9.849 -25.811 1.00 66.69 102 ALA A O 1
ATOM 716 N N . LYS A 1 103 ? 22.684 -10.415 -27.928 1.00 70.75 103 LYS A N 1
ATOM 717 C CA . LYS A 1 103 ? 23.825 -9.733 -28.565 1.00 70.75 103 LYS A CA 1
ATOM 718 C C . LYS A 1 103 ? 23.721 -8.220 -28.341 1.00 70.75 103 LYS A C 1
ATOM 720 O O . LYS A 1 103 ? 22.604 -7.706 -28.261 1.00 70.75 103 LYS A O 1
ATOM 725 N N . ASP A 1 104 ? 24.856 -7.528 -28.234 1.00 66.00 104 ASP A N 1
ATOM 726 C CA . ASP A 1 104 ? 24.924 -6.113 -27.827 1.00 66.00 104 ASP A CA 1
ATOM 727 C C . ASP A 1 104 ? 23.981 -5.203 -28.627 1.00 66.00 104 ASP A C 1
ATOM 729 O O . ASP A 1 104 ? 23.227 -4.427 -28.036 1.00 66.00 104 ASP A O 1
ATOM 733 N N . ASP A 1 105 ? 23.896 -5.419 -29.937 1.00 54.44 10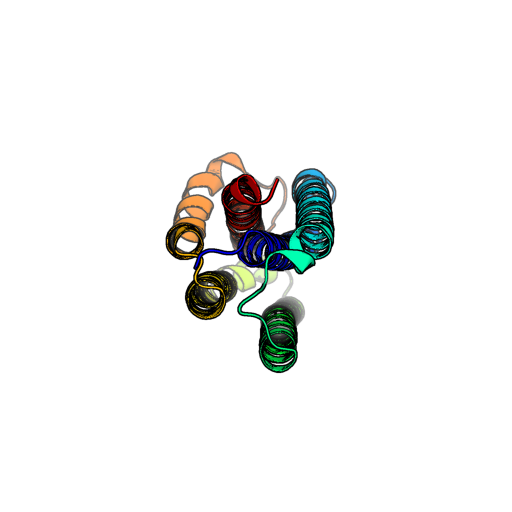5 ASP A N 1
ATOM 734 C CA . ASP A 1 105 ? 23.063 -4.634 -30.858 1.00 54.44 105 ASP A CA 1
ATOM 735 C C . ASP A 1 105 ? 21.552 -4.900 -30.689 1.00 54.44 105 ASP A C 1
ATOM 737 O O . ASP A 1 105 ? 20.708 -4.074 -31.034 1.00 54.44 105 ASP A O 1
ATOM 741 N N . ALA A 1 106 ? 21.184 -6.048 -30.110 1.00 57.12 106 ALA A N 1
ATOM 742 C CA . ALA A 1 106 ? 19.802 -6.482 -29.898 1.00 57.12 106 ALA A CA 1
ATOM 743 C C . ALA A 1 106 ? 19.297 -6.238 -28.462 1.00 57.12 106 ALA A C 1
ATOM 745 O O . ALA A 1 106 ? 18.104 -6.415 -28.188 1.00 57.12 106 ALA A O 1
ATOM 746 N N . LYS A 1 107 ? 20.166 -5.804 -27.534 1.00 60.03 107 LYS A N 1
ATOM 747 C CA . LYS A 1 107 ? 19.808 -5.569 -26.120 1.00 60.03 107 LYS A CA 1
ATOM 748 C C . LYS A 1 107 ? 18.666 -4.563 -25.958 1.00 60.03 107 LYS A C 1
ATOM 750 O O . LYS A 1 107 ? 17.819 -4.745 -25.082 1.00 60.03 107 LYS A O 1
ATOM 755 N N . ALA A 1 108 ? 18.592 -3.554 -26.830 1.00 53.97 108 ALA A N 1
ATOM 756 C CA . 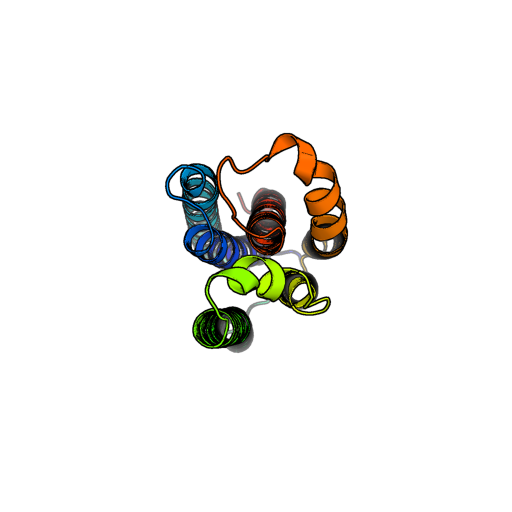ALA A 1 108 ? 17.500 -2.582 -26.839 1.00 53.97 108 ALA A CA 1
ATOM 757 C C . ALA A 1 108 ? 16.137 -3.232 -27.170 1.00 53.97 108 ALA A C 1
ATOM 759 O O . ALA A 1 108 ? 15.140 -2.949 -26.503 1.00 53.97 108 ALA A O 1
ATOM 760 N N . GLY A 1 109 ? 16.097 -4.170 -28.126 1.00 53.19 109 GLY A N 1
ATOM 761 C CA . GLY A 1 109 ? 14.874 -4.837 -28.595 1.00 53.19 109 GLY A CA 1
ATOM 762 C C . GLY A 1 109 ? 1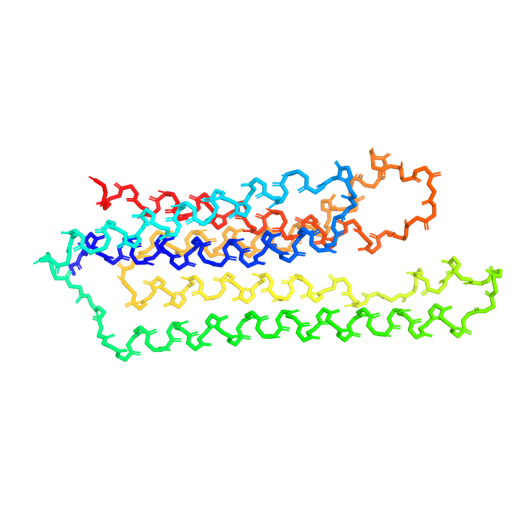4.319 -5.913 -27.653 1.00 53.19 109 GLY A C 1
ATOM 763 O O . GLY A 1 109 ? 13.109 -6.129 -27.601 1.00 53.19 109 GLY A O 1
ATOM 764 N N . VAL A 1 110 ? 15.166 -6.533 -26.823 1.00 56.31 110 VAL A N 1
ATOM 765 C CA . VAL A 1 110 ? 14.774 -7.589 -25.857 1.00 56.31 110 V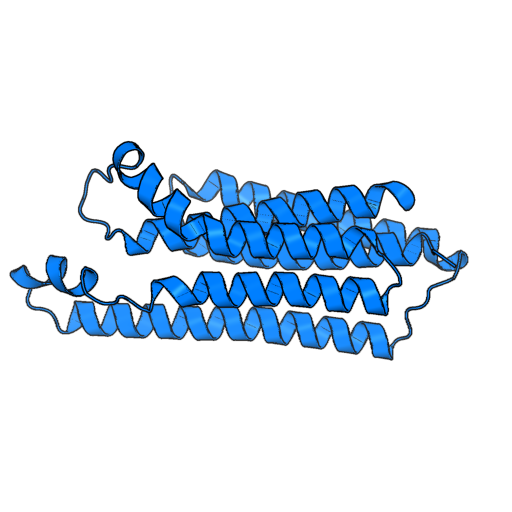AL A CA 1
ATOM 766 C C . VAL A 1 110 ? 13.753 -7.107 -24.820 1.00 56.31 110 VAL A C 1
ATOM 768 O O . VAL A 1 110 ? 13.018 -7.894 -24.215 1.00 56.31 110 VAL A O 1
ATOM 771 N N . THR A 1 111 ? 13.675 -5.793 -24.632 1.00 52.06 111 THR A N 1
ATOM 772 C CA . THR A 1 111 ? 12.791 -5.137 -23.669 1.00 52.06 111 THR A CA 1
ATOM 773 C C . THR A 1 111 ? 11.418 -4.769 -24.243 1.00 52.06 111 THR A C 1
ATOM 775 O O . THR A 1 111 ? 10.488 -4.522 -23.475 1.00 52.06 111 THR A O 1
ATOM 778 N N . VAL A 1 112 ? 11.265 -4.780 -25.572 1.00 50.34 112 VAL A N 1
ATOM 779 C CA . VAL A 1 112 ? 10.109 -4.203 -26.283 1.00 50.34 112 VAL A CA 1
ATOM 780 C C . VAL A 1 112 ? 8.939 -5.197 -26.430 1.00 50.34 112 VAL A C 1
ATOM 782 O O . VAL A 1 112 ? 7.809 -4.781 -26.657 1.00 50.34 112 VAL A O 1
ATOM 785 N N . GLY A 1 113 ? 9.149 -6.504 -26.216 1.00 47.12 113 GLY A N 1
ATOM 786 C CA . GLY A 1 113 ? 8.166 -7.543 -26.585 1.00 47.12 113 GLY A CA 1
ATOM 787 C C . GLY A 1 113 ? 7.378 -8.249 -25.468 1.00 47.12 113 GLY A C 1
ATOM 788 O O . GLY A 1 113 ? 6.531 -9.086 -25.769 1.00 47.12 113 GLY A O 1
ATOM 789 N N . LYS A 1 114 ? 7.616 -7.991 -24.172 1.00 56.25 114 LYS A N 1
ATOM 790 C CA . LYS A 1 114 ? 6.960 -8.771 -23.092 1.00 56.25 114 LYS A CA 1
ATOM 791 C C . LYS A 1 114 ? 5.647 -8.135 -22.622 1.00 56.25 114 LYS A C 1
ATOM 793 O O . LYS A 1 114 ? 5.569 -7.577 -21.527 1.00 56.25 114 LYS A O 1
ATOM 798 N N . SER A 1 115 ? 4.594 -8.288 -23.427 1.00 55.53 115 SER A N 1
ATOM 799 C CA . SER A 1 115 ? 3.262 -7.683 -23.223 1.00 55.53 115 SER A CA 1
ATOM 800 C C . SER A 1 115 ? 2.487 -8.135 -21.975 1.00 55.53 115 SER A C 1
ATOM 802 O O . SER A 1 115 ? 1.384 -7.662 -21.766 1.00 55.53 115 SER A O 1
ATOM 804 N N . ARG A 1 116 ? 3.000 -9.041 -21.134 1.00 63.09 116 ARG A N 1
ATOM 805 C CA . ARG A 1 116 ? 2.284 -9.494 -19.919 1.00 63.09 116 ARG A CA 1
ATOM 806 C C . ARG A 1 116 ? 3.036 -9.252 -18.612 1.00 63.09 116 ARG A C 1
ATOM 808 O O . ARG A 1 116 ? 2.465 -9.377 -17.539 1.00 63.09 116 ARG A O 1
ATOM 815 N N . VAL A 1 117 ? 4.312 -8.873 -18.683 1.00 63.62 117 VAL A N 1
ATOM 816 C CA . VAL A 1 117 ? 5.158 -8.629 -17.497 1.00 63.62 117 VAL A CA 1
ATOM 817 C C . VAL A 1 117 ? 4.676 -7.420 -16.690 1.00 63.62 117 VAL A C 1
ATOM 819 O O . VAL A 1 117 ? 4.754 -7.424 -15.465 1.00 63.62 117 VAL A O 1
ATOM 822 N N . HIS A 1 118 ? 4.120 -6.420 -17.372 1.00 63.47 118 HIS A N 1
ATOM 823 C CA . HIS A 1 118 ? 3.590 -5.211 -16.749 1.00 63.47 118 HIS A CA 1
ATOM 824 C C . HIS A 1 118 ? 2.289 -5.436 -15.965 1.00 63.47 118 HIS A C 1
ATOM 826 O O . HIS A 1 118 ? 1.917 -4.573 -15.181 1.00 63.47 118 HIS A O 1
ATOM 832 N N . LEU A 1 119 ? 1.613 -6.578 -16.149 1.00 70.56 119 LEU A N 1
ATOM 833 C CA . LEU A 1 119 ? 0.370 -6.892 -15.440 1.00 70.56 119 LEU A CA 1
ATOM 834 C C . LEU A 1 119 ? 0.619 -7.351 -14.001 1.00 70.56 119 LEU A C 1
ATOM 836 O O . LEU A 1 119 ? -0.278 -7.272 -13.175 1.00 70.56 119 LEU A O 1
ATOM 840 N N . ILE A 1 120 ? 1.825 -7.822 -13.675 1.00 73.81 120 ILE A N 1
ATOM 841 C CA . ILE A 1 120 ? 2.122 -8.388 -12.351 1.00 73.81 120 ILE A CA 1
ATOM 842 C C . ILE A 1 120 ? 1.938 -7.363 -11.218 1.00 73.81 120 ILE A C 1
ATOM 844 O O . ILE A 1 120 ? 1.224 -7.686 -10.274 1.00 73.81 120 ILE A O 1
ATOM 848 N N . PRO A 1 121 ? 2.495 -6.136 -11.278 1.00 74.50 121 PRO A N 1
ATOM 849 C CA . PRO A 1 121 ? 2.232 -5.116 -10.259 1.00 74.50 121 PRO A CA 1
ATOM 850 C C . PRO A 1 121 ? 0.754 -4.769 -10.144 1.00 74.50 121 PRO A C 1
ATOM 852 O O . PRO A 1 121 ? 0.271 -4.596 -9.036 1.00 74.50 121 PRO A O 1
ATOM 855 N N . THR A 1 122 ? 0.036 -4.710 -11.267 1.00 79.50 122 THR A N 1
ATOM 856 C CA . THR A 1 122 ? -1.405 -4.445 -11.279 1.00 79.50 122 THR A CA 1
ATOM 857 C C . THR A 1 122 ? -2.179 -5.559 -10.583 1.00 79.50 122 THR A C 1
ATOM 859 O O . THR A 1 122 ? -2.994 -5.269 -9.721 1.00 79.50 122 THR A O 1
ATOM 862 N N . VAL A 1 123 ? -1.895 -6.830 -10.883 1.00 81.31 123 VAL A N 1
ATOM 863 C CA . VAL A 1 123 ? -2.548 -7.980 -10.232 1.00 81.31 123 VAL A CA 1
ATOM 864 C C . VAL A 1 123 ? -2.272 -7.991 -8.729 1.00 81.31 123 VAL A C 1
ATOM 866 O O . VAL A 1 123 ? -3.179 -8.226 -7.936 1.00 81.31 123 VAL A O 1
ATOM 869 N N . VAL A 1 124 ? -1.034 -7.698 -8.327 1.00 81.94 124 VAL A N 1
ATOM 870 C CA . VAL A 1 124 ? -0.667 -7.589 -6.910 1.00 81.94 124 VAL A CA 1
ATOM 871 C C . VAL A 1 124 ? -1.364 -6.391 -6.249 1.00 81.94 124 VAL A C 1
ATOM 873 O O . VAL A 1 124 ? -1.855 -6.518 -5.138 1.00 81.94 124 VAL A O 1
ATOM 876 N N . ALA A 1 125 ? -1.479 -5.246 -6.920 1.00 83.88 125 ALA A N 1
ATOM 877 C CA . ALA A 1 125 ? -2.188 -4.080 -6.385 1.00 83.88 125 ALA A CA 1
ATOM 878 C C . ALA A 1 125 ? -3.702 -4.320 -6.263 1.00 83.88 125 ALA A C 1
ATOM 880 O O . ALA A 1 125 ? -4.306 -3.943 -5.260 1.00 83.88 125 ALA A O 1
ATOM 881 N N . VAL A 1 126 ? -4.309 -5.032 -7.217 1.00 85.75 126 VAL A N 1
ATOM 882 C CA . VAL A 1 126 ? -5.705 -5.483 -7.114 1.00 85.75 126 VAL A CA 1
ATOM 883 C C . VAL A 1 126 ? -5.881 -6.425 -5.922 1.00 85.75 126 VAL A C 1
ATOM 885 O O . VAL A 1 126 ? -6.845 -6.275 -5.174 1.00 85.75 126 VAL A O 1
ATOM 888 N N . SER A 1 127 ? -4.944 -7.352 -5.685 1.00 85.19 127 SER A N 1
ATOM 889 C CA . SER A 1 127 ? -5.024 -8.223 -4.509 1.00 85.19 127 SER A CA 1
ATOM 890 C C . SER A 1 127 ? -4.862 -7.452 -3.197 1.00 85.19 127 SER A C 1
ATOM 892 O O . SER A 1 127 ? -5.528 -7.800 -2.227 1.00 85.19 127 SER A O 1
ATOM 894 N N . THR A 1 128 ? -4.081 -6.363 -3.161 1.00 87.12 128 THR A N 1
ATOM 895 C CA . THR A 1 128 ? -4.065 -5.441 -2.011 1.00 87.12 128 THR A CA 1
ATOM 896 C C . THR A 1 128 ? -5.433 -4.792 -1.786 1.00 87.12 128 THR A C 1
ATOM 898 O O . THR A 1 128 ? -5.891 -4.717 -0.650 1.00 87.12 128 THR A O 1
ATOM 901 N N . GLY A 1 129 ? -6.117 -4.362 -2.851 1.00 85.75 129 GLY A N 1
ATOM 902 C CA . GLY A 1 129 ? -7.478 -3.823 -2.754 1.00 85.75 129 GLY A CA 1
ATOM 903 C C . GLY A 1 129 ? -8.467 -4.834 -2.168 1.00 85.75 129 GLY A C 1
ATOM 904 O O . GLY A 1 129 ? -9.220 -4.500 -1.259 1.00 85.75 129 GLY A O 1
ATOM 905 N N . LEU A 1 130 ? -8.402 -6.094 -2.610 1.00 85.12 130 LEU A N 1
ATOM 906 C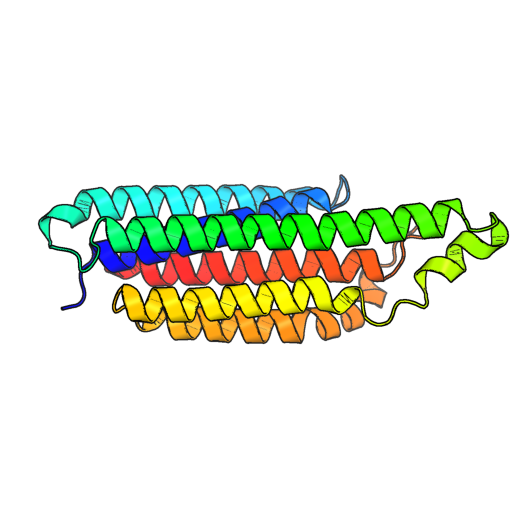 CA . LEU A 1 130 ? -9.201 -7.188 -2.040 1.00 85.12 130 LEU A CA 1
ATOM 907 C C . LEU A 1 130 ? -8.853 -7.468 -0.571 1.00 85.12 130 LEU A C 1
ATOM 909 O O . LEU A 1 130 ? -9.737 -7.791 0.214 1.00 85.12 130 LEU A O 1
ATOM 913 N N . GLN A 1 131 ? -7.591 -7.314 -0.167 1.00 85.56 131 GLN A N 1
ATOM 914 C CA . GLN A 1 131 ? -7.218 -7.438 1.243 1.00 85.56 131 GLN A CA 1
ATOM 915 C C . GLN A 1 131 ? -7.863 -6.359 2.107 1.00 85.56 131 GLN A C 1
ATOM 917 O O . GLN A 1 131 ? -8.294 -6.674 3.209 1.00 85.56 131 GLN A O 1
ATOM 922 N N . LEU A 1 132 ? -7.990 -5.122 1.616 1.00 87.19 132 LEU A N 1
ATOM 923 C CA . LEU A 1 132 ? -8.715 -4.078 2.347 1.00 87.19 132 LEU A CA 1
ATOM 924 C C . LEU A 1 132 ? -10.198 -4.419 2.526 1.00 87.19 132 LEU A C 1
ATOM 926 O O . LEU A 1 132 ? -10.742 -4.119 3.579 1.00 87.19 132 LEU A O 1
ATOM 930 N N . VAL A 1 133 ? -10.827 -5.084 1.551 1.00 86.81 133 VAL A N 1
ATOM 931 C CA . VAL A 1 133 ? -12.211 -5.588 1.662 1.00 86.81 133 VAL A CA 1
ATOM 932 C C . VAL A 1 133 ? -12.314 -6.640 2.769 1.00 86.81 133 VAL A C 1
ATOM 934 O O . VAL A 1 133 ? -13.198 -6.552 3.611 1.00 86.81 133 VAL A O 1
ATOM 937 N N . VAL A 1 134 ? -11.380 -7.596 2.819 1.00 85.19 134 VAL A N 1
ATOM 938 C CA . VAL A 1 134 ? -11.337 -8.603 3.896 1.00 85.19 134 VAL A CA 1
ATOM 939 C C . VAL A 1 134 ? -11.092 -7.946 5.257 1.00 85.19 134 VAL A C 1
ATOM 941 O O . VAL A 1 134 ? -11.713 -8.330 6.244 1.00 85.19 134 VAL A O 1
ATOM 944 N N . ILE A 1 135 ? -10.210 -6.941 5.323 1.00 85.69 135 ILE A N 1
ATOM 945 C CA . ILE A 1 135 ? -9.969 -6.183 6.556 1.00 85.69 135 ILE A CA 1
ATOM 946 C C . ILE A 1 135 ? -11.240 -5.439 6.987 1.00 85.69 135 ILE A C 1
ATOM 948 O O . ILE A 1 135 ? -11.587 -5.509 8.160 1.00 85.69 135 ILE A O 1
ATOM 952 N N . ALA A 1 136 ? -11.939 -4.787 6.053 1.00 88.06 136 ALA A N 1
ATOM 953 C CA . ALA A 1 136 ? -13.184 -4.065 6.308 1.00 88.06 136 ALA A CA 1
ATOM 954 C C . ALA A 1 136 ? -14.252 -4.970 6.928 1.00 88.06 136 ALA A C 1
ATOM 956 O O . ALA A 1 136 ? -14.840 -4.605 7.938 1.00 88.06 136 ALA A O 1
ATOM 957 N N . ASP A 1 137 ? -14.458 -6.152 6.345 1.00 87.31 137 ASP A N 1
ATOM 958 C CA . ASP A 1 137 ? -15.452 -7.128 6.802 1.00 87.31 137 ASP A CA 1
ATOM 959 C C . ASP A 1 137 ? -15.105 -7.697 8.183 1.00 87.31 137 ASP A C 1
ATOM 961 O O . ASP A 1 137 ? -15.948 -7.822 9.062 1.00 87.31 137 ASP A O 1
ATOM 965 N N . THR A 1 138 ? -13.825 -7.989 8.406 1.00 84.38 138 THR A N 1
ATOM 966 C CA . THR A 1 138 ? -13.369 -8.624 9.648 1.00 84.38 138 THR A CA 1
ATOM 967 C C . THR A 1 138 ? -13.280 -7.643 10.827 1.00 84.38 138 THR A C 1
ATOM 969 O O . THR A 1 138 ? -13.433 -8.068 11.969 1.00 84.38 138 THR A O 1
ATOM 972 N N . LEU A 1 139 ? -13.024 -6.352 10.575 1.00 85.19 139 LEU A N 1
ATOM 973 C CA . LEU A 1 139 ? -12.988 -5.301 11.606 1.00 85.19 139 LEU A CA 1
ATOM 974 C C . LEU A 1 139 ? -14.303 -4.524 11.729 1.00 85.19 139 LEU A C 1
ATOM 976 O O . LEU A 1 139 ? -14.376 -3.627 12.558 1.00 85.19 139 LEU A O 1
ATOM 980 N N . ASP A 1 140 ? -15.309 -4.835 10.906 1.00 87.88 140 ASP A N 1
ATOM 981 C CA . ASP A 1 140 ? -16.551 -4.057 10.793 1.00 87.88 140 ASP A CA 1
ATOM 982 C C . ASP A 1 140 ? -16.278 -2.556 10.551 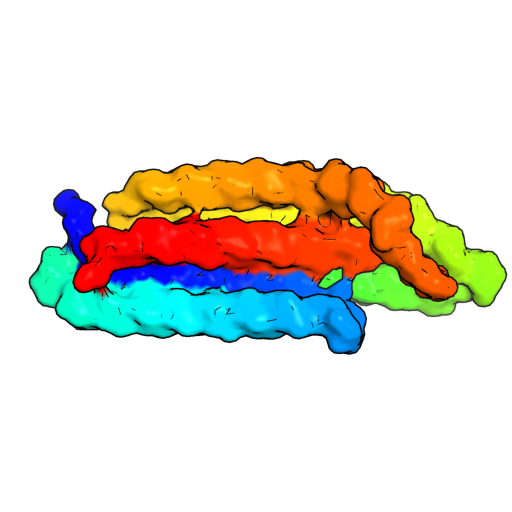1.00 87.88 140 ASP A C 1
ATOM 984 O O . ASP A 1 140 ? -16.855 -1.685 11.193 1.00 87.88 140 ASP A O 1
ATOM 988 N N . VAL A 1 141 ? -15.354 -2.247 9.624 1.00 88.88 141 VAL A N 1
ATOM 989 C CA . VAL A 1 141 ? -14.965 -0.869 9.255 1.00 88.88 141 VAL A CA 1
ATOM 990 C C . VAL A 1 141 ? -15.336 -0.585 7.792 1.00 88.88 141 VAL A C 1
ATOM 992 O O . VAL A 1 141 ? -14.503 -0.743 6.889 1.00 88.88 141 VAL A O 1
ATOM 995 N N . PRO A 1 142 ? -16.568 -0.119 7.502 1.00 89.00 142 PRO A N 1
ATOM 996 C CA . PRO A 1 142 ? -17.071 0.025 6.134 1.00 89.00 142 PRO A CA 1
ATOM 997 C C . PRO A 1 142 ? -16.283 1.030 5.287 1.00 89.00 142 PRO A C 1
ATOM 999 O O . PRO A 1 142 ? -16.190 0.899 4.065 1.00 89.00 142 PRO A O 1
ATOM 1002 N N . ALA A 1 143 ? -15.670 2.031 5.923 1.00 87.06 143 ALA A N 1
ATOM 1003 C CA . ALA A 1 143 ? -14.863 3.043 5.245 1.00 87.06 143 ALA A CA 1
ATOM 1004 C C . ALA A 1 143 ? -13.677 2.440 4.461 1.00 87.06 143 ALA A C 1
ATOM 1006 O O . ALA A 1 143 ? -13.249 3.006 3.451 1.00 87.06 143 ALA A O 1
ATOM 1007 N N . LEU A 1 144 ? -13.176 1.266 4.866 1.00 89.31 144 LEU A N 1
ATOM 1008 C CA . LEU A 1 144 ? -12.119 0.557 4.144 1.00 89.31 144 LEU A CA 1
ATOM 1009 C C . LEU A 1 144 ? -12.567 0.027 2.776 1.00 89.31 144 LEU A C 1
ATOM 1011 O O . LEU A 1 144 ? -11.717 -0.103 1.894 1.00 89.31 144 LEU A O 1
ATOM 1015 N N . TYR A 1 145 ? -13.863 -0.221 2.544 1.00 90.88 145 TYR A N 1
ATOM 1016 C CA . TYR A 1 145 ? -14.354 -0.633 1.222 1.00 90.88 145 TYR A CA 1
ATOM 1017 C C . TYR A 1 145 ? -14.076 0.434 0.160 1.00 90.88 145 TYR A C 1
ATOM 1019 O O . TYR A 1 145 ? -13.675 0.105 -0.958 1.00 90.88 145 TYR A O 1
ATOM 1027 N N . LEU A 1 146 ? -14.212 1.716 0.520 1.00 91.38 146 LEU A N 1
ATOM 1028 C CA . LEU A 1 146 ? -13.882 2.834 -0.366 1.00 91.38 146 LEU A CA 1
ATOM 1029 C C . LEU A 1 146 ? -12.380 2.885 -0.659 1.00 91.38 146 LEU A C 1
ATOM 1031 O O . LEU A 1 146 ? -11.986 3.082 -1.808 1.00 91.38 146 LEU A O 1
ATOM 1035 N N . GLY A 1 147 ? -11.542 2.638 0.351 1.00 87.75 147 GLY A N 1
ATOM 1036 C CA . GLY A 1 147 ? -10.094 2.512 0.175 1.00 87.75 147 GLY A CA 1
ATOM 1037 C C . GLY A 1 147 ? -9.701 1.334 -0.721 1.00 87.75 147 GLY A C 1
ATOM 1038 O O . GLY A 1 147 ? -8.859 1.480 -1.608 1.00 87.75 147 GLY A O 1
ATOM 1039 N N . GLY A 1 148 ? -10.360 0.185 -0.551 1.00 87.81 148 GLY A N 1
ATOM 1040 C CA . GLY A 1 148 ? -10.226 -0.994 -1.408 1.00 87.81 148 GLY A CA 1
ATOM 1041 C C . GLY A 1 148 ? -10.588 -0.697 -2.859 1.00 87.81 148 GLY A C 1
ATOM 1042 O O . GLY A 1 148 ? -9.787 -0.952 -3.761 1.00 87.81 148 GLY A O 1
ATOM 1043 N N . ALA A 1 149 ? -11.752 -0.086 -3.088 1.00 91.06 149 ALA A N 1
ATOM 1044 C CA . ALA A 1 149 ? -12.211 0.316 -4.414 1.00 91.06 149 ALA A CA 1
ATOM 1045 C C . ALA A 1 149 ? -11.270 1.342 -5.065 1.00 91.06 149 ALA A C 1
ATOM 1047 O O . ALA A 1 149 ? -10.902 1.186 -6.231 1.00 91.06 149 ALA A O 1
ATOM 1048 N N . ALA A 1 150 ? -10.817 2.348 -4.310 1.00 89.94 150 ALA A N 1
ATOM 1049 C CA . ALA A 1 150 ? -9.837 3.324 -4.775 1.00 89.94 150 ALA A CA 1
ATOM 1050 C C . ALA A 1 150 ? -8.505 2.653 -5.139 1.00 89.94 150 ALA A C 1
ATOM 1052 O O . ALA A 1 150 ? -7.930 2.962 -6.181 1.00 89.94 150 ALA A O 1
ATOM 1053 N N . GLY A 1 151 ? -8.042 1.694 -4.332 1.00 86.19 151 GLY A N 1
ATOM 1054 C CA . GLY A 1 151 ? -6.839 0.908 -4.604 1.00 86.19 151 GLY A CA 1
ATOM 1055 C C . GLY A 1 151 ? -6.950 0.093 -5.895 1.00 86.19 151 GLY A C 1
ATOM 1056 O O . GLY A 1 151 ? -6.032 0.117 -6.714 1.00 86.19 151 GLY A O 1
ATOM 1057 N N . VAL A 1 152 ? -8.092 -0.563 -6.129 1.00 88.62 152 VAL A N 1
ATOM 1058 C CA . VAL A 1 152 ? -8.366 -1.284 -7.385 1.00 88.62 152 VAL A CA 1
ATOM 1059 C C . VAL A 1 152 ? -8.404 -0.319 -8.570 1.00 88.62 152 VAL A C 1
ATOM 1061 O O . VAL A 1 152 ? -7.741 -0.566 -9.577 1.00 88.62 152 VAL A O 1
ATOM 1064 N N . ALA A 1 153 ? -9.120 0.802 -8.456 1.00 89.69 153 ALA A N 1
ATOM 1065 C CA . ALA A 1 153 ? -9.186 1.808 -9.513 1.00 89.69 153 ALA A CA 1
ATOM 1066 C C . ALA A 1 153 ? -7.786 2.333 -9.866 1.00 89.69 153 ALA A C 1
ATOM 1068 O O . ALA A 1 153 ? -7.401 2.363 -11.033 1.00 89.69 153 ALA A O 1
ATOM 1069 N N . VAL A 1 154 ? -6.981 2.662 -8.857 1.00 88.12 154 VAL A N 1
ATOM 1070 C CA . VAL A 1 154 ? -5.595 3.100 -9.025 1.00 88.12 154 VAL A CA 1
ATOM 1071 C C . VAL A 1 154 ? -4.729 2.024 -9.676 1.00 88.12 154 VAL A C 1
ATOM 1073 O O . VAL A 1 154 ? -3.973 2.336 -10.595 1.00 88.12 154 VAL A O 1
ATOM 1076 N N . ALA A 1 155 ? -4.854 0.762 -9.263 1.00 84.00 155 ALA A N 1
ATOM 1077 C CA . ALA A 1 155 ? -4.116 -0.349 -9.857 1.00 84.00 155 ALA A CA 1
ATOM 1078 C C . ALA A 1 155 ? -4.401 -0.491 -11.361 1.00 84.00 155 ALA A C 1
ATOM 1080 O O . ALA A 1 155 ? -3.478 -0.699 -12.156 1.00 84.00 155 ALA A O 1
ATOM 1081 N N . LEU A 1 156 ? -5.671 -0.346 -11.752 1.00 85.00 156 LEU A N 1
ATOM 1082 C CA . LEU A 1 156 ? -6.115 -0.419 -13.144 1.00 85.00 156 LEU A CA 1
ATOM 1083 C C . LEU A 1 156 ? -5.682 0.812 -13.954 1.00 85.00 156 LEU A C 1
ATOM 1085 O O . LEU A 1 156 ? -5.304 0.684 -15.120 1.00 85.00 156 LEU A O 1
ATOM 1089 N N . LEU A 1 157 ? -5.682 1.997 -13.336 1.00 85.38 157 LEU A N 1
ATOM 1090 C CA . LEU A 1 157 ? -5.330 3.263 -13.985 1.00 85.38 157 LEU A CA 1
ATOM 1091 C C . LEU A 1 157 ? -3.820 3.539 -14.028 1.00 85.38 157 LEU A C 1
ATOM 1093 O O . LEU A 1 157 ? -3.369 4.309 -14.875 1.00 85.38 157 LEU A O 1
ATOM 1097 N N . ALA A 1 158 ? -3.008 2.896 -13.188 1.00 79.38 158 ALA A N 1
ATOM 1098 C CA . ALA A 1 158 ? -1.561 3.116 -13.149 1.00 79.38 158 ALA A CA 1
ATOM 1099 C C . ALA A 1 158 ? -0.877 2.821 -14.497 1.00 79.38 158 ALA A C 1
ATOM 1101 O O . ALA A 1 158 ? 0.068 3.512 -14.884 1.00 79.38 158 ALA A O 1
ATOM 1102 N N . TRP A 1 159 ? -1.372 1.830 -15.247 1.00 72.56 159 TRP A N 1
ATOM 1103 C CA . TRP A 1 159 ? -0.874 1.520 -16.589 1.00 72.56 159 TRP A CA 1
ATOM 1104 C C . TRP A 1 159 ? -1.167 2.622 -17.622 1.00 72.56 159 TRP A C 1
ATOM 1106 O O . TRP A 1 159 ? -0.203 3.146 -18.194 1.00 72.56 159 TRP A O 1
ATOM 1116 N N . PRO A 1 160 ? -2.437 2.999 -17.894 1.00 77.00 160 PRO A N 1
ATOM 1117 C CA . PRO A 1 160 ? -2.736 4.046 -18.867 1.00 77.00 160 PRO A CA 1
ATOM 1118 C C . PRO A 1 160 ? -2.099 5.382 -18.474 1.00 77.00 160 PRO A C 1
ATOM 1120 O O . PRO A 1 160 ? -1.575 6.081 -19.342 1.00 77.00 160 PRO A O 1
ATOM 1123 N N . LEU A 1 161 ? -2.027 5.694 -17.175 1.00 78.06 161 LEU A N 1
ATOM 1124 C CA . LEU A 1 161 ? -1.336 6.887 -16.688 1.00 78.06 161 LEU A CA 1
ATOM 1125 C C . LEU A 1 161 ? 0.171 6.823 -16.978 1.00 78.06 161 LEU A C 1
ATOM 1127 O O . LEU A 1 161 ? 0.752 7.764 -17.514 1.00 78.06 161 LEU A O 1
ATOM 1131 N N . GLY A 1 162 ? 0.809 5.684 -16.699 1.00 70.19 162 GLY A N 1
ATOM 1132 C CA . GLY A 1 162 ? 2.219 5.459 -17.009 1.00 70.19 162 GLY A CA 1
ATOM 1133 C C . GLY A 1 162 ? 2.523 5.519 -18.507 1.00 70.19 162 GLY A C 1
ATOM 1134 O O . GLY A 1 162 ? 3.629 5.898 -18.886 1.00 70.19 162 GLY A O 1
ATOM 1135 N N . TRP A 1 163 ? 1.558 5.179 -19.368 1.00 70.56 163 TRP A N 1
ATOM 1136 C CA . TRP A 1 163 ? 1.657 5.367 -20.817 1.00 70.56 163 TRP A CA 1
ATOM 1137 C C . TRP A 1 163 ? 1.555 6.844 -21.216 1.00 70.56 163 TRP A C 1
ATOM 1139 O O . TRP A 1 163 ? 2.415 7.329 -21.951 1.00 70.56 163 TRP A O 1
ATOM 1149 N N . ALA A 1 164 ? 0.574 7.569 -20.678 1.00 76.62 164 ALA A N 1
ATOM 1150 C CA . ALA A 1 164 ? 0.372 8.990 -20.952 1.00 76.62 164 ALA A CA 1
ATOM 1151 C C . ALA A 1 164 ? 1.546 9.866 -20.476 1.00 76.62 164 ALA A C 1
ATOM 1153 O O . ALA A 1 164 ? 1.889 10.847 -21.127 1.00 76.62 164 ALA A O 1
ATOM 1154 N N . LEU A 1 165 ? 2.212 9.490 -19.378 1.00 70.25 165 LEU A N 1
ATOM 1155 C CA . LEU A 1 165 ? 3.340 10.232 -18.795 1.00 70.25 165 LEU A CA 1
ATOM 1156 C C . LEU A 1 165 ? 4.701 9.941 -19.461 1.00 70.25 165 LEU A C 1
ATOM 1158 O O . LEU A 1 165 ? 5.714 10.558 -19.111 1.00 70.25 165 LEU A O 1
ATOM 1162 N N . ARG A 1 166 ? 4.756 9.037 -20.449 1.00 66.50 166 ARG A N 1
ATOM 1163 C CA . ARG A 1 166 ? 5.981 8.721 -21.214 1.00 66.50 166 ARG A CA 1
ATOM 1164 C C . ARG A 1 166 ? 6.667 9.930 -21.869 1.00 66.50 166 ARG A C 1
ATOM 1166 O O . ARG A 1 166 ? 7.896 9.976 -21.826 1.00 66.50 166 ARG A O 1
ATOM 1173 N N . PRO A 1 167 ? 5.956 10.905 -22.470 1.00 65.50 167 PRO A N 1
ATOM 1174 C CA . PRO A 1 167 ? 6.594 12.036 -23.147 1.00 65.50 167 PRO A CA 1
ATOM 1175 C C . PRO A 1 167 ? 7.321 12.967 -22.173 1.00 65.50 167 PRO A C 1
ATOM 1177 O O . PRO A 1 167 ? 8.354 13.537 -22.516 1.00 65.50 167 PRO A O 1
ATOM 1180 N N . LEU A 1 168 ? 6.794 13.090 -20.952 1.00 64.69 168 LEU A N 1
ATOM 1181 C CA . LEU A 1 168 ? 7.292 13.993 -19.911 1.00 64.69 168 LEU A CA 1
ATOM 1182 C C . LEU A 1 168 ? 8.508 13.424 -19.177 1.00 64.69 168 LEU A C 1
ATOM 1184 O O . LEU A 1 168 ? 9.322 14.163 -18.637 1.00 64.69 168 LEU A O 1
ATOM 1188 N N . THR A 1 169 ? 8.643 12.100 -19.170 1.00 58.47 169 THR A N 1
ATOM 1189 C CA . THR A 1 169 ? 9.665 11.385 -18.399 1.00 58.47 169 THR A CA 1
ATOM 1190 C C . THR A 1 169 ? 10.873 10.967 -19.233 1.00 58.47 169 THR A C 1
ATOM 1192 O O . THR A 1 169 ? 11.661 10.164 -18.734 1.00 58.47 169 THR A O 1
ATOM 1195 N N . ARG A 1 170 ? 11.039 11.511 -20.462 1.00 50.62 170 ARG A N 1
ATOM 1196 C CA . ARG A 1 170 ? 12.125 11.208 -21.425 1.00 50.62 170 ARG A CA 1
ATOM 1197 C C . ARG A 1 170 ? 13.429 10.847 -20.696 1.00 50.62 170 ARG A C 1
ATOM 1199 O O . ARG A 1 170 ? 14.167 11.743 -20.274 1.00 50.62 170 ARG A O 1
ATOM 1206 N N . PRO A 1 171 ? 13.741 9.550 -20.535 1.00 51.09 171 PRO A N 1
ATOM 1207 C CA . PRO A 1 171 ? 14.972 9.169 -19.885 1.00 51.09 171 PRO A CA 1
ATOM 1208 C C . PRO A 1 171 ? 16.081 9.476 -20.882 1.00 51.09 171 PRO A C 1
ATOM 1210 O O . PRO A 1 171 ? 16.090 8.934 -21.985 1.00 51.09 171 PRO A O 1
ATOM 1213 N N . ARG A 1 172 ? 17.013 10.358 -20.506 1.00 48.34 172 ARG A N 1
ATOM 1214 C CA . ARG A 1 172 ? 18.136 10.768 -21.365 1.00 48.34 172 ARG A CA 1
ATOM 1215 C C . ARG A 1 172 ? 18.984 9.598 -21.888 1.00 48.34 172 ARG A C 1
ATOM 1217 O O . ARG A 1 172 ? 19.724 9.807 -22.832 1.00 48.34 172 ARG A O 1
ATOM 1224 N N . LEU A 1 173 ? 18.858 8.385 -21.347 1.00 45.62 173 LEU A N 1
ATOM 1225 C CA . LEU A 1 173 ? 19.590 7.193 -21.778 1.00 45.62 173 LEU A CA 1
ATOM 1226 C C . LEU A 1 173 ? 18.727 5.930 -21.571 1.00 45.62 173 LEU A C 1
ATOM 1228 O O . LEU A 1 173 ? 18.429 5.567 -20.435 1.00 45.62 173 LEU A O 1
ATOM 1232 N N . ALA A 1 174 ? 18.316 5.292 -22.673 1.00 44.47 174 ALA A N 1
ATOM 1233 C CA . ALA A 1 174 ? 18.058 3.853 -22.867 1.00 44.47 174 ALA A CA 1
ATOM 1234 C C . ALA A 1 174 ? 17.427 3.002 -21.730 1.00 44.47 174 ALA A C 1
ATOM 1236 O O . ALA A 1 174 ? 17.709 1.805 -21.639 1.00 44.47 174 ALA A O 1
ATOM 1237 N N . ARG A 1 175 ? 16.564 3.544 -20.858 1.00 48.78 175 ARG A N 1
ATOM 1238 C CA . ARG A 1 175 ? 15.797 2.714 -19.912 1.00 48.78 175 ARG A CA 1
ATOM 1239 C C . ARG A 1 175 ? 14.447 2.327 -20.519 1.00 48.78 175 ARG A C 1
ATOM 1241 O O . ARG A 1 175 ? 13.692 3.216 -20.911 1.00 48.78 175 ARG A O 1
ATOM 1248 N N . PRO A 1 176 ? 14.122 1.026 -20.595 1.00 47.72 176 PRO A N 1
ATOM 1249 C CA . PRO A 1 176 ? 12.888 0.568 -21.215 1.00 47.72 176 PRO A CA 1
ATOM 1250 C C . PRO A 1 176 ? 11.660 1.037 -20.434 1.00 47.72 176 PRO A C 1
ATOM 1252 O O . PRO A 1 176 ? 11.671 1.090 -19.208 1.00 47.72 176 PRO A O 1
ATOM 1255 N N . THR A 1 177 ? 10.577 1.304 -21.159 1.00 47.00 177 THR A N 1
ATOM 1256 C CA . THR A 1 177 ? 9.238 1.720 -20.691 1.00 47.00 177 THR A CA 1
ATOM 1257 C C . THR A 1 177 ? 8.662 0.870 -19.557 1.00 47.00 177 THR A C 1
ATOM 1259 O O . THR A 1 177 ? 7.889 1.371 -18.742 1.00 47.00 177 THR A O 1
ATOM 1262 N N . VAL A 1 178 ? 9.074 -0.396 -19.456 1.00 46.34 178 VAL A N 1
ATOM 1263 C CA . VAL A 1 178 ? 8.747 -1.290 -18.335 1.00 46.34 178 VAL A CA 1
ATOM 1264 C C . VAL A 1 178 ? 9.206 -0.684 -16.997 1.00 46.34 178 VAL A C 1
ATOM 1266 O O . VAL A 1 178 ? 8.506 -0.802 -15.999 1.00 46.34 178 VAL A O 1
ATOM 1269 N N . ALA A 1 179 ? 10.315 0.058 -16.973 1.00 49.00 179 ALA A N 1
ATOM 1270 C CA . ALA A 1 179 ? 10.877 0.657 -15.765 1.00 49.00 179 ALA A CA 1
ATOM 1271 C C . ALA A 1 179 ? 10.045 1.807 -15.163 1.00 49.00 179 ALA A C 1
ATOM 1273 O O . ALA A 1 179 ? 10.282 2.141 -14.009 1.00 49.00 179 ALA A O 1
ATOM 1274 N N . LEU A 1 180 ? 9.095 2.409 -15.895 1.00 49.91 180 LEU A N 1
ATOM 1275 C CA . LEU A 1 180 ? 8.271 3.531 -15.400 1.00 49.91 180 LEU A CA 1
ATOM 1276 C C . LEU A 1 180 ? 6.915 3.087 -14.832 1.00 49.91 180 LEU A C 1
ATOM 1278 O O . LEU A 1 180 ? 6.435 3.654 -13.855 1.00 49.91 180 LEU A O 1
ATOM 1282 N N . VAL A 1 181 ? 6.319 2.038 -15.399 1.00 55.41 181 VAL A N 1
ATOM 1283 C CA . VAL A 1 181 ? 5.013 1.508 -14.961 1.00 55.41 181 VAL A CA 1
ATOM 1284 C C . VAL A 1 181 ? 5.109 0.855 -13.582 1.00 55.41 181 VAL A C 1
ATOM 1286 O O . VAL A 1 181 ? 4.212 1.003 -12.750 1.00 55.41 181 VAL A O 1
ATOM 1289 N N . HIS A 1 182 ? 6.220 0.161 -13.325 1.00 65.69 182 HIS A N 1
ATOM 1290 C CA . HIS A 1 182 ? 6.486 -0.477 -12.041 1.00 65.69 182 HIS A CA 1
ATOM 1291 C C . HIS A 1 182 ? 6.468 0.531 -10.872 1.00 65.69 182 HIS A C 1
ATOM 1293 O O . HIS A 1 182 ? 5.611 0.388 -10.005 1.00 65.69 182 HIS A O 1
ATOM 1299 N N . PRO A 1 183 ? 7.314 1.576 -10.830 1.00 73.31 183 PRO A N 1
ATOM 1300 C CA . PRO A 1 183 ? 7.340 2.507 -9.705 1.00 73.31 183 PRO A CA 1
ATOM 1301 C C . PRO A 1 183 ? 6.054 3.331 -9.567 1.00 73.31 183 PRO A C 1
ATOM 1303 O O . PRO A 1 183 ? 5.648 3.601 -8.443 1.00 73.31 183 PRO A O 1
ATOM 1306 N N . LEU A 1 184 ? 5.372 3.682 -10.665 1.00 81.06 184 LEU A N 1
ATOM 1307 C CA . LEU A 1 184 ? 4.125 4.449 -10.585 1.00 81.06 184 LEU A CA 1
ATOM 1308 C C . LEU A 1 184 ? 3.004 3.662 -9.893 1.00 81.06 184 LEU A C 1
ATOM 1310 O O . LEU A 1 184 ? 2.321 4.207 -9.033 1.00 81.06 184 LEU A O 1
ATOM 1314 N N . THR A 1 185 ? 2.856 2.372 -10.214 1.00 83.88 185 THR A N 1
ATOM 1315 C CA . THR A 1 185 ? 1.857 1.507 -9.562 1.00 83.88 185 THR A CA 1
ATOM 1316 C C . THR A 1 185 ? 2.091 1.453 -8.055 1.00 83.88 185 THR A C 1
ATOM 1318 O O . THR A 1 185 ? 1.152 1.608 -7.278 1.00 83.88 185 THR A O 1
ATOM 1321 N N . GLY A 1 186 ? 3.348 1.292 -7.633 1.00 85.00 186 GLY A N 1
ATOM 1322 C CA . GLY A 1 186 ? 3.681 1.241 -6.213 1.00 85.00 186 GLY A CA 1
ATOM 1323 C C . GLY A 1 186 ? 3.530 2.583 -5.496 1.00 85.00 186 GLY A C 1
ATOM 1324 O O . GLY A 1 186 ? 3.049 2.599 -4.366 1.00 85.00 186 GLY A O 1
ATOM 1325 N N . LEU A 1 187 ? 3.855 3.703 -6.155 1.00 88.44 187 LEU A N 1
ATOM 1326 C CA . LEU A 1 187 ? 3.620 5.046 -5.612 1.00 88.44 187 LEU A CA 1
ATOM 1327 C C . LEU A 1 187 ? 2.136 5.315 -5.396 1.00 88.44 187 LEU A C 1
ATOM 1329 O O . LEU A 1 187 ? 1.750 5.731 -4.309 1.00 88.44 187 LEU A O 1
ATOM 1333 N N . LEU A 1 188 ? 1.317 5.087 -6.424 1.00 90.75 188 LEU A N 1
ATOM 1334 C CA . LEU A 1 188 ? -0.104 5.397 -6.352 1.00 90.75 188 LEU A CA 1
ATOM 1335 C C . LEU A 1 188 ? -0.807 4.471 -5.356 1.00 90.75 188 LEU A C 1
ATOM 1337 O O . LEU A 1 188 ? -1.528 4.959 -4.497 1.00 90.75 188 LEU A O 1
ATOM 1341 N N . THR A 1 189 ? -0.525 3.164 -5.395 1.00 90.38 189 THR A N 1
ATOM 1342 C CA . THR A 1 189 ? -1.100 2.205 -4.433 1.00 90.38 189 THR A CA 1
ATOM 1343 C C . THR A 1 189 ? -0.689 2.550 -3.000 1.00 90.38 189 THR A C 1
ATOM 1345 O O . THR A 1 189 ? -1.537 2.606 -2.113 1.00 90.38 189 THR A O 1
ATOM 1348 N N . GLY A 1 190 ? 0.595 2.857 -2.768 1.00 90.75 190 GLY A N 1
ATOM 1349 C CA . GLY A 1 190 ? 1.087 3.286 -1.458 1.00 90.75 190 GLY A CA 1
ATOM 1350 C C . GLY A 1 190 ? 0.428 4.577 -0.968 1.00 90.75 190 GLY A C 1
ATOM 1351 O O . GLY A 1 190 ? 0.015 4.654 0.186 1.00 90.75 190 GLY A O 1
ATOM 1352 N N . ALA A 1 191 ? 0.273 5.573 -1.844 1.00 94.25 191 ALA A N 1
ATOM 1353 C CA . ALA A 1 191 ? -0.379 6.838 -1.512 1.00 94.25 191 ALA A CA 1
ATOM 1354 C C . ALA A 1 191 ? -1.865 6.652 -1.175 1.00 94.25 191 ALA A C 1
ATOM 1356 O O . ALA A 1 191 ? -2.336 7.200 -0.181 1.00 94.25 191 ALA A O 1
ATOM 1357 N N . THR A 1 192 ? -2.590 5.839 -1.948 1.00 94.75 192 THR A N 1
ATOM 1358 C CA . THR A 1 192 ? -3.994 5.509 -1.671 1.00 94.75 192 THR A CA 1
ATOM 1359 C C . THR A 1 192 ? -4.150 4.805 -0.329 1.00 94.75 192 THR A C 1
ATOM 1361 O O . THR A 1 192 ? -5.061 5.139 0.424 1.00 94.75 192 THR A O 1
ATOM 1364 N N . LEU A 1 193 ? -3.245 3.884 0.011 1.00 94.06 193 LEU A N 1
ATOM 1365 C CA . LEU A 1 193 ? -3.251 3.194 1.302 1.00 94.06 193 LEU A CA 1
ATOM 1366 C C . LEU A 1 193 ? -2.966 4.139 2.473 1.00 94.06 193 LEU A C 1
ATOM 1368 O O . LEU A 1 193 ? -3.635 4.039 3.496 1.00 94.06 193 LEU A O 1
ATOM 1372 N N . VAL A 1 194 ? -2.029 5.083 2.323 1.00 96.12 194 VAL A N 1
ATOM 1373 C CA . VAL A 1 194 ? -1.783 6.122 3.342 1.00 96.12 194 VAL A CA 1
ATOM 1374 C C . VAL A 1 194 ? -3.010 7.010 3.520 1.00 96.12 194 VAL A C 1
ATOM 1376 O O . VAL A 1 194 ? -3.441 7.215 4.648 1.00 96.12 194 VAL A O 1
ATOM 1379 N N . ALA A 1 195 ? -3.601 7.502 2.427 1.00 95.94 195 ALA A N 1
ATOM 1380 C CA . ALA A 1 195 ? -4.805 8.330 2.492 1.00 95.94 195 ALA A CA 1
ATOM 1381 C C . ALA A 1 195 ? -5.975 7.578 3.146 1.00 95.94 195 ALA A C 1
ATOM 1383 O O . ALA A 1 195 ? -6.660 8.126 4.004 1.00 95.94 195 ALA A O 1
ATOM 1384 N N . THR A 1 196 ? -6.150 6.303 2.791 1.00 94.75 196 THR A N 1
ATOM 1385 C CA . THR A 1 196 ? -7.162 5.422 3.387 1.00 94.75 196 THR A CA 1
ATOM 1386 C C . THR A 1 196 ? -6.909 5.226 4.877 1.00 94.75 196 THR A C 1
ATOM 1388 O O . THR A 1 196 ? -7.819 5.399 5.676 1.00 94.75 196 THR A O 1
ATOM 1391 N N . GLY A 1 197 ? -5.680 4.888 5.273 1.00 93.44 197 GLY A N 1
ATOM 1392 C CA . GLY A 1 197 ? -5.364 4.665 6.679 1.00 93.44 197 GLY A CA 1
ATOM 1393 C C . GLY A 1 197 ? -5.486 5.940 7.515 1.00 93.44 197 GLY A C 1
ATOM 1394 O O . GLY A 1 197 ? -5.981 5.866 8.628 1.00 93.44 197 GLY A O 1
ATOM 1395 N N . LEU A 1 198 ? -5.127 7.112 6.975 1.00 95.69 198 LEU A N 1
ATOM 1396 C CA . LEU A 1 198 ? -5.374 8.400 7.635 1.00 95.69 198 LEU A CA 1
ATOM 1397 C C . LEU A 1 198 ? -6.869 8.650 7.832 1.00 95.69 198 LEU A C 1
ATOM 1399 O O . LEU A 1 198 ? -7.279 8.997 8.931 1.00 95.69 198 LEU A O 1
ATOM 1403 N N . TRP A 1 199 ? -7.674 8.441 6.787 1.00 95.06 199 TRP A N 1
ATOM 1404 C CA . TRP A 1 199 ? -9.126 8.605 6.851 1.00 95.06 199 TRP A CA 1
ATOM 1405 C C . TRP A 1 199 ? -9.759 7.699 7.909 1.00 95.06 199 TRP A C 1
ATOM 1407 O O . TRP A 1 199 ? -10.561 8.153 8.718 1.00 95.06 199 TRP A O 1
ATOM 1417 N N . VAL A 1 200 ? -9.361 6.426 7.926 1.00 92.94 200 VAL A N 1
ATOM 1418 C CA . VAL A 1 200 ? -9.895 5.427 8.857 1.00 92.94 200 VAL A CA 1
ATOM 1419 C C . VAL A 1 200 ? -9.364 5.619 10.279 1.00 92.94 200 VAL A C 1
ATOM 1421 O O . VAL A 1 200 ? -10.026 5.187 11.212 1.00 92.94 200 VAL A O 1
ATOM 1424 N N . LEU A 1 201 ? -8.225 6.294 10.468 1.00 92.25 201 LEU A N 1
ATOM 1425 C CA . LEU A 1 201 ? -7.684 6.611 11.791 1.00 92.25 201 LEU A CA 1
ATOM 1426 C C . LEU A 1 201 ? -8.434 7.758 12.485 1.00 92.25 201 LEU A C 1
ATOM 1428 O O . LEU A 1 201 ? -8.448 7.792 13.708 1.00 92.25 201 LEU A O 1
ATOM 1432 N N . LEU A 1 202 ? -9.052 8.683 11.736 1.00 91.44 202 LEU A N 1
ATOM 1433 C CA . LEU A 1 202 ? -9.712 9.872 12.301 1.00 91.44 202 LEU A CA 1
ATOM 1434 C C . LEU A 1 202 ? -10.737 9.568 13.409 1.00 91.44 202 LEU A C 1
ATOM 1436 O O . LEU A 1 202 ? -10.709 10.278 14.407 1.00 91.44 202 LEU A O 1
ATOM 1440 N N . PRO A 1 203 ? -11.607 8.543 13.297 1.00 86.44 203 PRO A N 1
ATOM 1441 C CA . PRO A 1 203 ? -12.561 8.204 14.356 1.00 86.44 203 PRO A CA 1
ATOM 1442 C C . PRO A 1 203 ? -11.923 7.616 15.625 1.00 86.44 203 PRO A C 1
ATOM 1444 O O . PRO A 1 203 ? -12.613 7.460 16.625 1.00 86.44 203 PRO A O 1
ATOM 1447 N N . ALA A 1 204 ? -10.638 7.247 15.580 1.00 81.62 204 ALA A N 1
ATOM 1448 C CA . ALA A 1 204 ? -9.911 6.609 16.679 1.00 81.62 204 ALA A CA 1
ATOM 1449 C C . ALA A 1 204 ? -8.923 7.544 17.405 1.00 81.62 204 ALA A C 1
ATOM 1451 O O . ALA A 1 204 ? -8.166 7.083 18.264 1.00 81.62 204 ALA A O 1
ATOM 1452 N N . LEU A 1 205 ? -8.882 8.825 17.023 1.00 84.38 205 LEU A N 1
ATOM 1453 C CA . LEU A 1 205 ? -8.080 9.880 17.654 1.00 84.38 205 LEU A CA 1
ATOM 1454 C C . LEU A 1 205 ? -8.949 10.737 18.573 1.00 84.38 205 LEU A C 1
ATOM 1456 O O . LEU A 1 205 ? -8.425 11.108 19.648 1.00 84.38 205 LEU A O 1
#

pLDDT: mean 78.36, std 13.57, range [44.47, 97.0]

Radius of gyration: 18.72 Å; chains: 1; bounding box: 46×30×58 Å

Secondary structure (DSSP, 8-state):
---HHHHHHHHHHHHHHHHHHHHHHHHHS-TTT-HHHHHHHHHHHHHHHHHHHHHHHGGGG--S--HHHHHHHHHHHHHHHHHHHHHHHHHHHHHHHHHHTS-GGGTTGGGT--TTTTHHHHHHHHHHHHHHHHHHHHHT-THHHHHHHHHHHHHHHHHHHHHHTTTTT--SS---THHHHHHHHHHHHHHHHHHHHHHHHGGG-

Sequence (205 aa):
MEHASDHALAATAAGLLAAAWFGWTVRHSGPWTRVLPVAGAAAAAALATAGALAAVRAWSDGTVVTGGVVAIYAAALLVHAGLTRLCTGLLASRYRRAVAAAKDDAKAGVTVGKSRVHLIPTVVAVSTGLQLVVIADTLDVPALYLGGAAGVAVALLAWPLGWALRPLTRPRLARPTVALVHPLTGLLTGATLVATGLWVLLPAL

Organism: NCBI:txid765201